Protein AF-A0A1Y3ZQH3-F1 (afdb_monomer_lite)

Radius of gyration: 36.91 Å; chains: 1; bounding box: 71×62×83 Å

Sequence (308 aa):
MTPLFYRDNYNADGKKMRALFLREVSNGTDTYRLWRRDGKPDREYPQGEGDAYILYVEQGGYLAPLRMTDYYMVNHCGYHAAVAALYGDEDNRGKYFGRLRQSGGDPAVLEALDREERMIQECGSDPARQASYIKNILDGHVATYRTSKETGGETFPDYIGALVLGELPACVKLSAVYKAQSKIRAQERMAKAEAEAEAYCKERNRQAEQQVQDALRIIREGGVLQNDTVEFYRGRYDSSASSIFLYLMRQYQVEVPLRTQGWINERLANATITDGRCSRVQFRGNKRSKCSSRFFDCMDELIRAVAA

Foldseek 3Di:
DFACDDPNHGPPVSDDFAKDWDDWFALPPFIWTKIWGPDAFPDPDAPDPQRRTWIFTDFLNHTYTPRGTLVVQLQVLQQQVLCCVPQVDPVSVVVVLVVCCVPVNDVSNVVVVVSSVVRSNVRSVHRSSSRVVVVVSLVVLLVQQVVCVVVLQCDQHRCSSCRNVVNNVVSVVSNVVNVVVVVVVVVVVVVVVQVVFVVVQVVLVVVLVVLLVVQLVCLAVWDKAFQDKRKHDPTSPRIDIAGSLVVLLVVLVQDDDPVRRVCSVQWWGIFTGDPLAGDDTHTDDDPPDDDDPVVRVSSSVSSVSSND

Structure (mmCIF, N/CA/C/O backbone):
data_AF-A0A1Y3ZQH3-F1
#
_entry.id   AF-A0A1Y3ZQH3-F1
#
loop_
_atom_site.group_PDB
_atom_site.id
_atom_site.type_symbol
_atom_site.label_atom_id
_atom_site.label_alt_id
_atom_site.label_comp_id
_atom_site.label_asym_id
_atom_site.label_entity_id
_atom_site.label_seq_id
_atom_site.pdbx_PDB_ins_code
_atom_site.Cartn_x
_atom_site.Cartn_y
_atom_site.Cartn_z
_atom_site.occupancy
_atom_site.B_iso_or_equiv
_atom_site.auth_seq_id
_atom_site.auth_comp_id
_atom_site.auth_asym_id
_atom_site.auth_atom_id
_atom_site.pdbx_PDB_model_num
ATOM 1 N N . MET A 1 1 ? 5.704 -20.085 -22.334 1.00 94.31 1 MET A N 1
ATOM 2 C CA . MET A 1 1 ? 6.762 -19.756 -21.349 1.00 94.31 1 MET A CA 1
ATOM 3 C C . MET A 1 1 ? 6.236 -19.895 -19.921 1.00 94.31 1 MET A C 1
ATOM 5 O O . MET A 1 1 ? 5.020 -19.939 -19.745 1.00 94.31 1 MET A O 1
ATOM 9 N N . THR A 1 2 ? 7.105 -19.995 -18.911 1.00 97.06 2 THR A N 1
ATOM 10 C CA . THR A 1 2 ? 6.703 -20.028 -17.488 1.00 97.06 2 THR A CA 1
ATOM 11 C C . THR A 1 2 ? 6.924 -18.642 -16.881 1.00 97.06 2 THR A C 1
ATOM 13 O O . THR A 1 2 ? 8.077 -18.247 -16.762 1.00 97.06 2 THR A O 1
ATOM 16 N N . PRO A 1 3 ? 5.899 -17.862 -16.504 1.00 97.25 3 PRO A N 1
ATOM 17 C CA . PRO A 1 3 ? 6.137 -16.638 -15.752 1.00 97.25 3 PRO A CA 1
ATOM 18 C C . PRO A 1 3 ? 6.619 -16.962 -14.341 1.00 97.25 3 PRO A C 1
ATOM 20 O O . PRO A 1 3 ? 6.140 -17.922 -13.735 1.00 97.25 3 PRO A O 1
ATOM 23 N N . LEU A 1 4 ? 7.523 -16.140 -13.806 1.00 97.94 4 LEU A N 1
ATOM 24 C CA . LEU A 1 4 ? 7.972 -16.246 -12.415 1.00 97.94 4 LEU A CA 1
ATOM 25 C C . LEU A 1 4 ? 6.810 -16.038 -11.431 1.00 97.94 4 LEU A C 1
ATOM 27 O O . LEU A 1 4 ? 6.732 -16.707 -10.401 1.00 97.94 4 LEU A O 1
ATOM 31 N N . PHE A 1 5 ? 5.881 -15.145 -11.783 1.00 96.69 5 PHE A N 1
ATOM 32 C CA . PHE A 1 5 ? 4.684 -14.860 -11.001 1.00 96.69 5 PHE A CA 1
ATOM 33 C C . PHE A 1 5 ? 3.411 -15.166 -11.789 1.00 96.69 5 PHE A C 1
ATOM 35 O O . PHE A 1 5 ? 3.273 -14.791 -12.952 1.00 96.69 5 PHE A O 1
ATOM 42 N N . TYR A 1 6 ? 2.447 -15.808 -11.139 1.00 93.88 6 TYR A N 1
ATOM 43 C CA . TYR A 1 6 ? 1.127 -16.083 -11.690 1.00 93.88 6 TYR A CA 1
ATOM 44 C C . TYR A 1 6 ? 0.062 -15.576 -10.715 1.00 93.88 6 TYR A C 1
ATOM 46 O O . TYR A 1 6 ? 0.017 -16.028 -9.573 1.00 93.88 6 TYR A O 1
ATOM 54 N N . ARG A 1 7 ? -0.792 -14.641 -11.164 1.00 89.50 7 ARG A N 1
ATOM 55 C CA . ARG A 1 7 ? -1.763 -13.925 -10.306 1.00 89.50 7 ARG A CA 1
ATOM 56 C C . ARG A 1 7 ? -1.091 -13.356 -9.048 1.00 89.50 7 ARG A C 1
ATOM 58 O O . ARG A 1 7 ? -1.462 -13.708 -7.932 1.00 89.50 7 ARG A O 1
ATOM 65 N N . ASP A 1 8 ? -0.030 -12.581 -9.259 1.00 87.56 8 ASP A N 1
ATOM 66 C CA . ASP A 1 8 ? 0.745 -11.877 -8.222 1.00 87.56 8 ASP A CA 1
ATOM 67 C C . ASP A 1 8 ? 1.450 -12.755 -7.176 1.00 87.56 8 ASP A C 1
ATOM 69 O O . ASP A 1 8 ? 2.032 -12.251 -6.220 1.00 87.56 8 ASP A O 1
ATOM 73 N N . ASN A 1 9 ? 1.465 -14.074 -7.373 1.00 93.62 9 ASN A N 1
ATOM 74 C CA . ASN A 1 9 ? 2.123 -15.026 -6.486 1.00 93.62 9 ASN A CA 1
ATOM 75 C C . ASN A 1 9 ? 3.256 -15.752 -7.208 1.00 93.62 9 ASN A C 1
ATOM 77 O O . ASN A 1 9 ? 3.190 -15.950 -8.421 1.00 93.62 9 ASN A O 1
ATOM 81 N N . TYR A 1 10 ? 4.281 -16.186 -6.466 1.00 95.94 10 TYR A N 1
ATOM 82 C CA . TYR A 1 10 ? 5.331 -17.050 -7.012 1.00 95.94 10 TYR A CA 1
ATOM 83 C C . TYR A 1 10 ? 4.707 -18.300 -7.650 1.00 95.94 10 TYR A C 1
ATOM 85 O O . TYR A 1 10 ? 3.899 -18.994 -7.028 1.00 95.94 10 TYR A O 1
ATOM 93 N N . ASN A 1 11 ? 5.064 -18.569 -8.903 1.00 96.81 11 ASN A N 1
ATOM 94 C CA . ASN A 1 11 ? 4.469 -19.623 -9.714 1.00 96.81 11 ASN A CA 1
ATOM 95 C C . ASN A 1 11 ? 5.078 -20.999 -9.400 1.00 96.81 11 ASN A C 1
ATOM 97 O O . ASN A 1 11 ? 5.767 -21.593 -10.229 1.00 96.81 11 ASN A O 1
ATOM 101 N N . ALA A 1 12 ? 4.819 -21.504 -8.194 1.00 92.56 12 ALA A N 1
ATOM 102 C CA . ALA A 1 12 ? 5.333 -22.796 -7.735 1.00 92.56 12 ALA A CA 1
ATOM 103 C C . ALA A 1 12 ? 4.843 -23.979 -8.592 1.00 92.56 12 ALA A C 1
ATOM 105 O O . ALA A 1 12 ? 5.582 -24.936 -8.798 1.00 92.56 12 ALA A O 1
ATOM 106 N N . ASP A 1 13 ? 3.627 -23.880 -9.138 1.00 93.62 13 ASP A N 1
ATOM 107 C CA . ASP A 1 13 ? 2.997 -24.933 -9.946 1.00 93.62 13 ASP A CA 1
ATOM 108 C C . ASP A 1 13 ? 3.520 -24.980 -11.396 1.00 93.62 13 ASP A C 1
ATOM 110 O O . ASP A 1 13 ? 3.072 -25.800 -12.196 1.00 93.62 13 ASP A O 1
ATOM 114 N N . GLY A 1 14 ? 4.403 -24.053 -11.791 1.00 94.38 14 GLY A N 1
ATOM 115 C CA . GLY A 1 14 ? 4.935 -23.995 -13.153 1.00 94.38 14 GLY A CA 1
ATOM 116 C C . GLY A 1 14 ? 3.874 -23.710 -14.225 1.00 94.38 14 GLY A C 1
ATOM 117 O O . GLY A 1 14 ? 4.036 -24.118 -15.382 1.00 94.38 14 GLY A O 1
ATOM 118 N N . LYS A 1 15 ? 2.791 -23.000 -13.866 1.00 96.62 15 LYS A N 1
ATOM 119 C CA . LYS A 1 15 ? 1.712 -22.624 -14.796 1.00 96.62 15 LYS A CA 1
ATOM 120 C C . LYS A 1 15 ? 2.298 -21.894 -15.991 1.00 96.62 15 LYS A C 1
ATOM 122 O O . LYS A 1 15 ? 3.156 -21.032 -15.833 1.00 96.62 15 LYS A O 1
ATOM 127 N N . LYS A 1 16 ? 1.839 -22.225 -17.194 1.00 95.75 16 LYS A N 1
ATOM 128 C CA . LYS A 1 16 ? 2.342 -21.612 -18.426 1.00 95.75 16 LYS A CA 1
ATOM 129 C C . LYS A 1 16 ? 1.547 -20.361 -18.782 1.00 95.75 16 LYS A C 1
ATOM 131 O O . LYS A 1 16 ? 0.358 -20.256 -18.493 1.00 95.75 16 LYS A O 1
ATOM 136 N N . MET A 1 17 ? 2.211 -19.439 -19.468 1.00 94.12 17 MET A N 1
ATOM 137 C CA . MET A 1 17 ? 1.580 -18.332 -20.178 1.00 94.12 17 MET A CA 1
ATOM 138 C C . MET A 1 17 ? 1.956 -18.372 -21.658 1.00 94.12 17 MET A C 1
ATOM 140 O O . MET A 1 17 ? 3.056 -18.817 -22.025 1.00 94.12 17 MET A O 1
ATOM 144 N N . ARG A 1 18 ? 1.049 -17.870 -22.498 1.00 95.69 18 ARG A N 1
ATOM 145 C CA . ARG A 1 18 ? 1.373 -17.517 -23.879 1.00 95.69 18 ARG A CA 1
ATOM 146 C C . ARG A 1 18 ? 2.166 -16.213 -23.867 1.00 95.69 18 ARG A C 1
ATOM 148 O O . ARG A 1 18 ? 1.783 -15.259 -23.188 1.00 95.69 18 ARG A O 1
ATOM 155 N N . ALA A 1 19 ? 3.294 -16.217 -24.557 1.00 95.88 19 ALA A N 1
ATOM 156 C CA . ALA A 1 19 ? 4.209 -15.093 -24.624 1.00 95.88 19 ALA A CA 1
ATOM 157 C C . ALA A 1 19 ? 4.777 -15.002 -26.037 1.00 95.88 19 ALA A C 1
ATOM 159 O O . ALA A 1 19 ? 4.992 -16.033 -26.678 1.00 95.88 19 ALA A O 1
ATOM 160 N N . LEU A 1 20 ? 5.015 -13.777 -26.488 1.00 96.81 20 LEU A N 1
ATOM 161 C CA . LEU A 1 20 ? 5.626 -13.462 -27.769 1.00 96.81 20 LEU A CA 1
ATOM 162 C C . LEU A 1 20 ? 7.048 -12.978 -27.516 1.00 96.81 20 LEU A C 1
ATOM 164 O O . LEU A 1 20 ? 7.263 -12.099 -26.677 1.00 96.81 20 LEU A O 1
ATOM 168 N N . PHE A 1 21 ? 8.000 -13.568 -28.232 1.00 97.31 21 PHE A N 1
ATOM 169 C CA . PHE A 1 21 ? 9.363 -13.059 -28.286 1.00 97.31 21 PHE A CA 1
ATOM 170 C C . PHE A 1 21 ? 9.353 -11.720 -29.020 1.00 97.31 21 PHE A C 1
ATOM 172 O O . PHE A 1 21 ? 8.681 -11.586 -30.043 1.00 97.31 21 PHE A O 1
ATOM 179 N N . LEU A 1 22 ? 10.064 -10.734 -28.479 1.00 95.75 22 LEU A N 1
ATOM 180 C CA . LEU A 1 22 ? 10.176 -9.411 -29.082 1.00 95.75 22 LEU A CA 1
ATOM 181 C C . LEU A 1 22 ? 11.523 -9.244 -29.767 1.00 95.75 22 LEU A C 1
ATOM 183 O O . LEU A 1 22 ? 11.586 -9.085 -30.982 1.00 95.75 22 LEU A O 1
ATOM 187 N N . ARG A 1 23 ? 12.593 -9.259 -28.971 1.00 97.44 23 ARG A N 1
ATOM 188 C CA . ARG A 1 23 ? 13.964 -9.040 -29.427 1.00 97.44 23 ARG A CA 1
ATOM 189 C C . ARG A 1 23 ? 14.968 -9.509 -28.384 1.00 97.44 23 ARG A C 1
ATOM 191 O O . ARG A 1 23 ? 14.623 -9.755 -27.227 1.00 97.44 23 ARG A O 1
ATOM 198 N N . GLU A 1 24 ? 16.217 -9.588 -28.809 1.00 98.06 24 GLU A N 1
ATOM 199 C CA . GLU A 1 24 ? 17.373 -9.775 -27.941 1.00 98.06 24 GLU A CA 1
ATOM 200 C C . GLU A 1 24 ? 18.158 -8.460 -27.871 1.00 98.06 24 GLU A C 1
ATOM 202 O O . GLU A 1 24 ? 18.273 -7.752 -28.872 1.00 98.06 24 GLU A O 1
ATOM 207 N N . VAL A 1 25 ? 18.657 -8.116 -26.685 1.00 98.12 25 VAL A N 1
ATOM 208 C CA . VAL A 1 25 ? 19.487 -6.927 -26.451 1.00 98.12 25 VAL A CA 1
ATOM 209 C C . VAL A 1 25 ? 20.776 -7.336 -25.753 1.00 98.12 25 VAL A C 1
ATOM 211 O O . VAL A 1 25 ? 20.755 -8.213 -24.888 1.00 98.12 25 VAL A O 1
ATOM 214 N N . SER A 1 26 ? 21.896 -6.716 -26.123 1.00 97.88 26 SER A N 1
ATOM 215 C CA . SER A 1 26 ? 23.212 -7.047 -25.574 1.00 97.88 26 SER A CA 1
ATOM 216 C C . SER A 1 26 ? 24.087 -5.810 -25.433 1.00 97.88 26 SER A C 1
ATOM 218 O O . SER A 1 26 ? 24.083 -4.950 -26.312 1.00 97.88 26 SER A O 1
ATOM 220 N N . ASN A 1 27 ? 24.862 -5.746 -24.349 1.00 96.94 27 ASN A N 1
ATOM 221 C CA . ASN A 1 27 ? 25.912 -4.741 -24.135 1.00 96.94 27 ASN A CA 1
ATOM 222 C C . ASN A 1 27 ? 27.329 -5.303 -24.388 1.00 96.94 27 ASN A C 1
ATOM 224 O O . ASN A 1 27 ? 28.315 -4.683 -23.996 1.00 96.94 27 ASN A O 1
ATOM 228 N N . GLY A 1 28 ? 27.435 -6.490 -24.999 1.00 95.94 28 GLY A N 1
ATOM 229 C CA . GLY A 1 28 ? 28.693 -7.207 -25.236 1.00 95.94 28 GLY A CA 1
ATOM 230 C C . GLY A 1 28 ? 29.120 -8.144 -24.099 1.00 95.94 28 GLY A C 1
ATOM 231 O O . GLY A 1 28 ? 29.867 -9.085 -24.355 1.00 95.94 28 GLY A O 1
ATOM 232 N N . THR A 1 29 ? 28.610 -7.942 -22.880 1.00 96.56 29 THR A N 1
ATOM 233 C CA . THR A 1 29 ? 28.871 -8.806 -21.713 1.00 96.56 29 THR A CA 1
ATOM 234 C C . THR A 1 29 ? 27.621 -9.590 -21.321 1.00 96.56 29 THR A C 1
ATOM 236 O O . THR A 1 29 ? 27.653 -10.810 -21.181 1.00 96.56 29 THR A O 1
ATOM 239 N N . ASP A 1 30 ? 26.504 -8.884 -21.187 1.00 97.56 30 ASP A N 1
ATOM 240 C CA . ASP A 1 30 ? 25.202 -9.402 -20.802 1.00 97.56 30 ASP A CA 1
ATOM 241 C C . ASP A 1 30 ? 24.270 -9.399 -22.013 1.00 97.56 30 ASP A C 1
ATOM 243 O O . ASP A 1 30 ? 24.270 -8.465 -22.819 1.00 97.56 30 ASP A O 1
ATOM 247 N N . THR A 1 31 ? 23.458 -10.447 -22.137 1.00 98.06 31 THR A N 1
ATOM 248 C CA . THR A 1 31 ? 22.477 -10.592 -23.216 1.00 98.06 31 THR A CA 1
ATOM 249 C C . THR A 1 31 ? 21.131 -10.995 -22.634 1.00 98.06 31 THR A C 1
ATOM 251 O O . THR A 1 31 ? 21.044 -11.959 -21.873 1.00 98.06 31 THR A O 1
ATOM 254 N N . TYR A 1 32 ? 20.078 -10.269 -23.006 1.00 98.31 32 TYR A N 1
ATOM 255 C CA . TYR A 1 32 ? 18.733 -10.456 -22.476 1.00 98.31 32 TYR A CA 1
ATOM 256 C C . TYR A 1 32 ? 17.720 -10.652 -23.596 1.00 98.31 32 TYR A C 1
ATOM 258 O O . TYR A 1 32 ? 17.634 -9.858 -24.535 1.00 98.31 32 TYR A O 1
ATOM 266 N N . ARG A 1 33 ? 16.899 -11.696 -23.462 1.00 98.31 33 ARG A N 1
ATOM 267 C CA . ARG A 1 33 ? 15.762 -11.954 -24.347 1.00 98.31 33 ARG A CA 1
ATOM 268 C C . ARG A 1 33 ? 14.508 -11.342 -23.761 1.00 98.31 33 ARG A C 1
ATOM 270 O O . ARG A 1 33 ? 14.116 -11.680 -22.641 1.00 98.31 33 ARG A O 1
ATOM 277 N N . LEU A 1 34 ? 13.891 -10.455 -24.532 1.00 98.12 34 LEU A N 1
ATOM 278 C CA . LEU A 1 34 ? 12.701 -9.727 -24.136 1.00 98.12 34 LEU A CA 1
ATOM 279 C C . LEU A 1 34 ? 11.451 -10.370 -24.716 1.00 98.12 34 LEU A C 1
ATOM 281 O O . LEU A 1 34 ? 11.371 -10.717 -25.897 1.00 98.12 34 LEU A O 1
ATOM 285 N N . TRP A 1 35 ? 10.454 -10.488 -23.854 1.00 98.12 35 TRP A N 1
ATOM 286 C CA . TRP A 1 35 ? 9.178 -11.111 -24.143 1.00 98.12 35 TRP A CA 1
ATOM 287 C C . TRP A 1 35 ? 8.044 -10.211 -23.674 1.00 98.12 35 TRP A C 1
ATOM 289 O O . TRP A 1 35 ? 8.193 -9.433 -22.734 1.00 98.12 35 TRP A O 1
ATOM 299 N N . ARG A 1 36 ? 6.872 -10.379 -24.277 1.00 96.12 36 ARG A N 1
ATOM 300 C CA . ARG A 1 36 ? 5.610 -9.842 -23.757 1.00 96.12 36 ARG A CA 1
ATOM 301 C C . ARG A 1 36 ? 4.549 -10.925 -23.692 1.00 96.12 36 ARG A C 1
ATOM 303 O O . ARG A 1 36 ? 4.673 -11.972 -24.329 1.00 96.12 36 ARG A O 1
ATOM 310 N N . ARG A 1 37 ? 3.477 -10.671 -22.947 1.00 93.69 37 ARG A N 1
ATOM 311 C CA . ARG A 1 37 ? 2.283 -11.521 -22.963 1.00 93.69 37 ARG A CA 1
ATOM 312 C C . ARG A 1 37 ? 1.646 -11.534 -24.359 1.00 93.69 37 ARG A C 1
ATOM 314 O O . ARG A 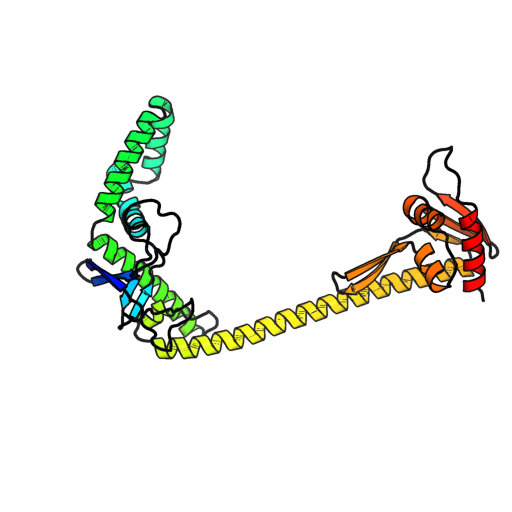1 37 ? 1.599 -10.513 -25.036 1.00 93.69 37 ARG A O 1
ATOM 321 N N . ASP A 1 38 ? 1.123 -12.693 -24.748 1.00 93.56 38 ASP A N 1
ATOM 322 C CA . ASP A 1 38 ? 0.221 -12.829 -25.894 1.00 93.56 38 ASP A CA 1
ATOM 323 C C . ASP A 1 38 ? -1.247 -12.649 -25.456 1.00 93.56 38 ASP A C 1
ATOM 325 O O . ASP A 1 38 ? -1.673 -13.220 -24.445 1.00 93.56 38 ASP A O 1
ATOM 329 N N . GLY A 1 39 ? -2.029 -11.878 -26.213 1.00 89.31 39 GLY A N 1
ATOM 330 C CA . GLY A 1 39 ? -3.448 -11.621 -25.945 1.00 89.31 39 GLY A CA 1
ATOM 331 C C . GLY A 1 39 ? -3.742 -10.232 -25.368 1.00 89.31 39 GLY A C 1
ATOM 332 O O . GLY A 1 39 ? -3.281 -9.224 -25.903 1.00 89.31 39 GLY A O 1
ATOM 333 N N . LYS A 1 40 ? -4.576 -10.171 -24.316 1.00 88.81 40 LYS A N 1
ATOM 334 C CA . LYS A 1 40 ? -5.091 -8.905 -23.761 1.00 88.81 40 LYS A CA 1
ATOM 335 C C . LYS A 1 40 ? -3.934 -8.000 -23.286 1.00 88.81 40 LYS A C 1
ATOM 337 O O . LYS A 1 40 ? -3.085 -8.503 -22.546 1.00 88.81 40 LYS A O 1
ATOM 342 N N . PRO A 1 41 ? -3.922 -6.708 -23.670 1.00 90.94 41 PRO A N 1
ATOM 343 C CA . PRO A 1 41 ? -3.018 -5.702 -23.117 1.00 90.94 41 PRO A CA 1
ATOM 344 C C . PRO A 1 41 ? -3.030 -5.666 -21.590 1.00 90.94 41 PRO A C 1
ATOM 346 O O . PRO A 1 41 ? -4.070 -5.888 -20.965 1.00 90.94 41 PRO A O 1
ATOM 349 N N . ASP A 1 42 ? -1.878 -5.353 -21.001 1.00 88.94 42 ASP A N 1
ATOM 350 C CA . ASP A 1 42 ? -1.757 -5.147 -19.557 1.00 88.94 42 ASP A CA 1
ATOM 351 C C . ASP A 1 42 ? -2.245 -3.737 -19.156 1.00 88.94 42 ASP A C 1
ATOM 353 O O . ASP A 1 42 ? -2.689 -3.544 -18.025 1.00 88.94 42 ASP A O 1
ATOM 357 N N . ARG A 1 43 ? -2.205 -2.759 -20.078 1.00 90.25 43 ARG A N 1
ATOM 358 C CA . ARG A 1 43 ? -2.675 -1.377 -19.860 1.00 90.25 43 ARG A CA 1
ATOM 359 C C . ARG A 1 43 ? -3.958 -1.074 -20.630 1.00 90.25 43 ARG A C 1
ATOM 361 O O . ARG A 1 43 ? -4.085 -1.422 -21.800 1.00 90.25 43 ARG A O 1
ATOM 368 N N . GLU A 1 44 ? -4.881 -0.372 -19.973 1.00 87.75 44 GLU A N 1
ATOM 369 C CA . GLU A 1 44 ? -6.147 0.075 -20.577 1.00 87.75 44 GLU A CA 1
ATOM 370 C C . GLU A 1 44 ? -5.973 1.304 -21.478 1.00 87.75 44 GLU A C 1
ATOM 372 O O . GLU A 1 44 ? -6.634 1.401 -22.507 1.00 87.75 44 GLU A O 1
ATOM 377 N N . TYR A 1 45 ? -5.047 2.201 -21.124 1.00 88.69 45 TYR A N 1
ATOM 378 C CA . TYR A 1 45 ? -4.774 3.442 -21.856 1.00 88.69 45 TYR A CA 1
ATOM 379 C C . TYR A 1 45 ? -3.274 3.555 -22.180 1.00 88.69 45 TYR A C 1
ATOM 381 O O . TYR A 1 45 ? -2.525 4.148 -21.397 1.00 88.69 45 TYR A O 1
ATOM 389 N N . PRO A 1 46 ? -2.809 2.939 -23.283 1.00 89.56 46 PRO A N 1
ATOM 390 C CA . PRO A 1 46 ? -1.437 3.090 -23.765 1.00 89.56 46 PRO A CA 1
ATOM 391 C C . PRO A 1 46 ? -1.162 4.529 -24.219 1.00 89.56 46 PRO A C 1
ATOM 393 O O . PRO A 1 46 ? -2.014 5.151 -24.850 1.00 89.56 46 PRO A O 1
ATOM 396 N N . GLN A 1 47 ? 0.031 5.046 -23.929 1.00 85.38 47 GLN A N 1
ATOM 397 C CA . GLN A 1 47 ? 0.466 6.388 -24.341 1.00 85.38 47 GLN A CA 1
ATOM 398 C C . GLN A 1 47 ? 1.024 6.427 -25.769 1.00 85.38 47 GLN A C 1
ATOM 400 O O . GLN A 1 47 ? 1.046 7.483 -26.392 1.00 85.38 47 GLN A O 1
ATOM 405 N N . GLY A 1 48 ? 1.453 5.281 -26.296 1.00 83.06 48 GLY A N 1
ATOM 406 C CA . GLY A 1 48 ? 2.051 5.177 -27.619 1.00 83.06 48 GLY A CA 1
ATOM 407 C C . GLY A 1 48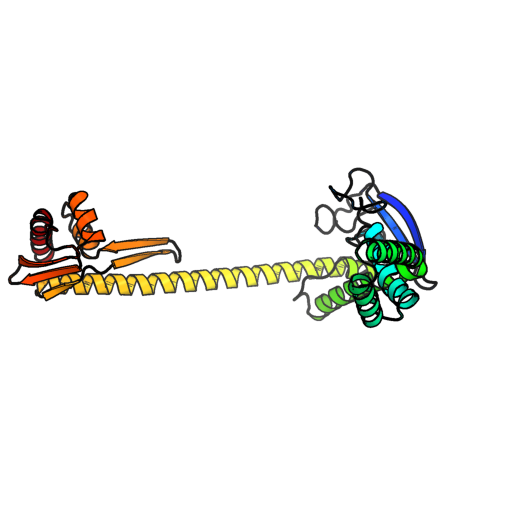 ? 2.340 3.735 -28.018 1.00 83.06 48 GLY A C 1
ATOM 408 O O . GLY A 1 48 ? 1.912 2.777 -27.361 1.00 83.06 48 GLY A O 1
ATOM 409 N N . GLU A 1 49 ? 3.075 3.581 -29.115 1.00 85.38 49 GLU A N 1
ATOM 410 C CA . GLU A 1 49 ? 3.542 2.277 -29.576 1.00 85.38 49 GLU A CA 1
ATOM 411 C C . GLU A 1 49 ? 4.425 1.606 -28.510 1.00 85.38 49 GLU A C 1
ATOM 413 O O . GLU A 1 49 ? 5.197 2.256 -27.811 1.00 85.38 49 GLU A O 1
ATOM 418 N N . GLY A 1 50 ? 4.265 0.292 -28.327 1.00 87.12 50 GLY A N 1
ATOM 419 C CA . GLY A 1 50 ? 5.021 -0.463 -27.322 1.00 87.12 50 GLY A CA 1
ATOM 420 C C . GLY A 1 50 ? 4.558 -0.280 -25.869 1.00 87.12 50 GLY A C 1
ATOM 421 O O . GLY A 1 50 ? 5.089 -0.952 -24.985 1.00 87.12 50 GLY A O 1
ATOM 422 N N . ASP A 1 51 ? 3.544 0.552 -25.598 1.00 93.62 51 ASP A N 1
ATOM 423 C CA . ASP A 1 51 ? 3.077 0.847 -24.235 1.00 93.62 51 ASP A CA 1
ATOM 424 C C . ASP A 1 51 ? 1.910 -0.037 -23.749 1.00 93.62 51 ASP A C 1
ATOM 426 O O . ASP A 1 51 ? 1.374 0.134 -22.663 1.00 93.62 51 ASP A O 1
ATOM 430 N N . ALA A 1 52 ? 1.467 -1.005 -24.546 1.00 93.50 52 ALA A N 1
ATOM 431 C CA . ALA A 1 52 ? 0.301 -1.819 -24.197 1.00 93.50 52 ALA A CA 1
ATOM 432 C C . ALA A 1 52 ? 0.625 -3.019 -23.282 1.00 93.50 52 ALA A C 1
ATOM 434 O O . ALA A 1 52 ? -0.268 -3.546 -22.612 1.00 93.50 52 ALA A O 1
ATOM 435 N N . TYR A 1 53 ? 1.882 -3.470 -23.257 1.00 95.25 53 TYR A N 1
ATOM 436 C CA . TYR A 1 53 ? 2.278 -4.735 -22.633 1.00 95.25 53 TYR A CA 1
ATOM 437 C C . TYR A 1 53 ? 3.508 -4.579 -21.750 1.00 95.25 53 TYR A C 1
ATOM 439 O O . TYR A 1 53 ? 4.462 -3.896 -22.116 1.00 95.25 53 TYR A O 1
ATOM 447 N N . ILE A 1 54 ? 3.505 -5.276 -20.616 1.00 95.50 54 ILE A N 1
ATOM 448 C CA . ILE A 1 54 ? 4.662 -5.363 -19.729 1.00 95.50 54 ILE A CA 1
ATOM 449 C C . ILE A 1 54 ? 5.736 -6.246 -20.376 1.00 95.50 54 ILE A C 1
ATOM 451 O O . ILE A 1 54 ? 5.449 -7.326 -20.904 1.00 95.50 54 ILE A O 1
ATOM 455 N N . LEU A 1 55 ? 6.984 -5.788 -20.294 1.00 97.44 55 LEU A N 1
ATOM 456 C CA . LEU A 1 55 ? 8.167 -6.531 -20.693 1.00 97.44 55 LEU A CA 1
ATOM 457 C C . LEU A 1 55 ? 8.553 -7.573 -19.646 1.00 97.44 55 LEU A C 1
ATOM 459 O O . LEU A 1 55 ? 8.525 -7.338 -18.434 1.00 97.44 55 LEU A O 1
ATOM 463 N N . TYR A 1 56 ? 8.998 -8.714 -20.148 1.00 97.94 56 TYR A N 1
ATOM 464 C CA . TYR A 1 56 ? 9.588 -9.788 -19.375 1.00 97.94 56 TYR A CA 1
ATOM 465 C C . TYR A 1 56 ? 10.985 -10.089 -19.896 1.00 97.94 56 TYR A C 1
ATOM 467 O O . TYR A 1 56 ? 11.200 -10.123 -21.107 1.00 97.94 56 TYR A O 1
ATOM 475 N N . VAL A 1 57 ? 11.900 -10.381 -18.980 1.00 98.19 57 VAL A N 1
ATOM 476 C CA . VAL A 1 57 ? 13.209 -10.946 -19.299 1.00 98.19 57 VAL A CA 1
ATOM 477 C C . VAL A 1 57 ? 13.195 -12.447 -19.040 1.00 98.19 57 VAL A C 1
ATOM 479 O O . VAL A 1 57 ? 12.659 -12.917 -18.031 1.00 98.19 57 VAL A O 1
ATOM 482 N N . GLU A 1 58 ? 13.748 -13.213 -19.971 1.00 97.81 58 GLU A N 1
ATOM 483 C CA . GLU A 1 58 ? 13.953 -14.646 -19.784 1.00 97.81 58 GLU A CA 1
ATOM 484 C C . GLU A 1 58 ? 15.186 -14.901 -18.917 1.00 97.81 58 GLU A C 1
ATOM 486 O O . GLU A 1 58 ? 16.295 -14.531 -19.289 1.00 97.81 58 GLU A O 1
ATOM 491 N N . GLN A 1 59 ? 14.990 -15.555 -17.773 1.00 96.56 59 GLN A N 1
ATOM 492 C CA . GLN A 1 59 ? 16.058 -15.924 -16.849 1.00 96.56 59 GLN A CA 1
ATOM 493 C C . GLN A 1 59 ? 15.755 -17.293 -16.239 1.00 96.56 59 GLN A C 1
ATOM 495 O O . GLN A 1 59 ? 14.643 -17.532 -15.771 1.00 96.56 59 GLN A O 1
ATOM 500 N N . GLY A 1 60 ? 16.728 -18.211 -16.241 1.00 91.00 60 GLY A N 1
ATOM 501 C CA . GLY A 1 60 ? 16.612 -19.510 -15.557 1.00 91.00 60 GLY A CA 1
ATOM 502 C C . GLY A 1 60 ? 15.378 -20.345 -15.941 1.00 91.00 60 GLY A C 1
ATOM 503 O O . GLY A 1 60 ? 14.830 -21.046 -15.094 1.00 91.00 60 GLY A O 1
ATOM 504 N N . GLY A 1 61 ? 14.892 -20.236 -17.186 1.00 93.38 61 GLY A N 1
ATOM 505 C CA . GLY A 1 61 ? 13.679 -20.919 -17.668 1.00 93.38 61 GLY A CA 1
ATOM 506 C C . GLY A 1 61 ? 12.348 -20.256 -17.277 1.00 93.38 61 GLY A C 1
ATOM 507 O O . GLY A 1 61 ? 11.274 -20.792 -17.580 1.00 93.38 61 GLY A O 1
ATOM 508 N N . TYR A 1 62 ? 12.403 -19.088 -16.634 1.00 97.81 62 TYR A N 1
ATOM 509 C CA . TYR A 1 62 ? 11.255 -18.264 -16.267 1.00 97.81 62 TYR A CA 1
ATOM 510 C C . TYR A 1 62 ? 11.238 -16.940 -17.034 1.00 97.81 62 TYR A C 1
ATOM 512 O O . TYR A 1 62 ? 12.262 -16.447 -17.492 1.00 97.81 62 TYR A O 1
ATOM 520 N N . LEU A 1 63 ? 10.055 -16.336 -17.128 1.00 98.06 63 LEU A N 1
ATOM 521 C CA . LEU A 1 63 ? 9.867 -14.942 -17.513 1.00 98.06 63 LEU A CA 1
ATOM 522 C C . LEU A 1 63 ? 9.703 -14.092 -16.251 1.00 98.06 63 LEU A C 1
ATOM 524 O O . LEU A 1 63 ? 8.668 -14.169 -15.578 1.00 98.06 63 LEU A O 1
ATOM 528 N N . ALA A 1 64 ? 10.715 -13.290 -15.934 1.00 97.88 64 ALA A N 1
ATOM 529 C CA . ALA A 1 64 ? 10.672 -12.314 -14.853 1.00 97.88 64 ALA A CA 1
ATOM 530 C C . ALA A 1 64 ? 10.137 -10.974 -15.387 1.00 97.88 64 ALA A C 1
ATOM 532 O O . ALA A 1 64 ? 10.656 -10.475 -16.386 1.00 97.88 64 ALA A O 1
ATOM 533 N N . PRO A 1 65 ? 9.091 -10.386 -14.779 1.00 96.69 65 PRO A N 1
ATOM 534 C CA . PRO A 1 65 ? 8.560 -9.110 -15.242 1.00 96.69 65 PRO A CA 1
ATOM 535 C C . PRO A 1 65 ? 9.523 -7.970 -14.906 1.00 96.69 65 PRO A C 1
ATOM 537 O O . PRO A 1 65 ? 9.946 -7.841 -13.760 1.00 96.69 65 PRO A O 1
ATOM 540 N N . LEU A 1 66 ? 9.770 -7.085 -15.871 1.00 96.75 66 LEU A N 1
ATOM 541 C CA . LEU A 1 66 ? 10.498 -5.828 -15.660 1.00 96.75 66 LEU A CA 1
ATOM 542 C C . LEU A 1 66 ? 9.589 -4.712 -15.116 1.00 96.75 66 LEU A C 1
ATOM 544 O O . LEU A 1 66 ? 10.062 -3.625 -14.808 1.00 96.75 66 LEU A O 1
ATOM 548 N N . ARG A 1 67 ? 8.275 -4.977 -15.004 1.00 93.75 67 ARG A N 1
ATOM 549 C CA . ARG A 1 67 ? 7.234 -4.039 -14.528 1.00 93.75 67 ARG A CA 1
ATOM 550 C C . ARG A 1 67 ? 7.170 -2.719 -15.305 1.00 93.75 67 ARG A C 1
ATOM 552 O O . ARG A 1 67 ? 6.624 -1.738 -14.814 1.00 93.75 67 ARG A O 1
ATOM 559 N N . MET A 1 68 ? 7.670 -2.722 -16.531 1.00 95.31 68 MET A N 1
ATOM 560 C CA . MET A 1 68 ? 7.617 -1.595 -17.451 1.00 95.31 68 MET A CA 1
ATOM 561 C C . MET A 1 68 ? 7.283 -2.079 -18.853 1.00 95.31 68 MET A C 1
ATOM 563 O O . MET A 1 68 ? 7.435 -3.261 -19.164 1.00 95.31 68 MET A O 1
ATOM 567 N N . THR A 1 69 ? 6.804 -1.160 -19.675 1.00 96.31 69 THR A N 1
ATOM 568 C CA . THR A 1 69 ? 6.501 -1.388 -21.086 1.00 96.31 69 THR A CA 1
ATOM 569 C C . THR A 1 69 ? 7.718 -1.068 -21.947 1.00 96.31 69 THR A C 1
ATOM 571 O O . THR A 1 69 ? 8.714 -0.532 -21.455 1.00 96.31 69 THR A O 1
ATOM 574 N N . ASP A 1 70 ? 7.645 -1.389 -23.236 1.00 95.25 70 ASP A N 1
ATOM 575 C CA . ASP A 1 70 ? 8.730 -1.076 -24.167 1.00 95.25 70 ASP A CA 1
ATOM 576 C C . ASP A 1 70 ? 8.913 0.430 -24.345 1.00 95.25 70 ASP A C 1
ATOM 578 O O . ASP A 1 70 ? 10.031 0.939 -24.305 1.00 95.25 70 ASP A O 1
ATOM 582 N N . TYR A 1 71 ? 7.791 1.146 -24.409 1.00 94.50 71 TYR A N 1
ATOM 583 C CA . TYR A 1 71 ? 7.753 2.602 -24.424 1.00 94.50 71 TYR A CA 1
ATOM 584 C C . TYR A 1 71 ? 8.531 3.207 -23.249 1.00 94.50 71 TYR A C 1
ATOM 586 O O . TYR A 1 71 ? 9.394 4.065 -23.441 1.00 94.50 71 TYR A O 1
ATOM 594 N N . TYR A 1 72 ? 8.272 2.739 -22.021 1.00 95.12 72 TYR A N 1
ATOM 595 C CA . TYR A 1 72 ? 9.008 3.238 -20.862 1.00 95.12 72 TYR A CA 1
ATOM 596 C C . TYR A 1 72 ? 10.468 2.803 -20.869 1.00 95.12 72 TYR A C 1
ATOM 598 O O . TYR A 1 72 ? 11.311 3.606 -20.484 1.00 95.12 72 TYR A O 1
ATOM 606 N N . MET A 1 73 ? 10.787 1.586 -21.311 1.00 96.06 73 MET A N 1
ATOM 607 C CA . MET A 1 73 ? 12.174 1.129 -21.416 1.00 96.06 73 MET A CA 1
ATOM 608 C C . MET A 1 73 ? 13.001 2.078 -22.291 1.00 96.06 73 MET A C 1
ATOM 610 O O . MET A 1 73 ? 14.041 2.567 -21.848 1.00 96.06 73 MET A O 1
ATOM 614 N N . VAL A 1 74 ? 12.509 2.385 -23.495 1.00 96.06 74 VAL A N 1
ATOM 615 C CA . VAL A 1 74 ? 13.172 3.303 -24.433 1.00 96.06 74 VAL A CA 1
ATOM 616 C C . VAL A 1 74 ? 13.320 4.689 -23.811 1.00 96.06 74 VAL A C 1
ATOM 618 O O . VAL A 1 74 ? 14.428 5.216 -23.755 1.00 96.06 74 VAL A O 1
ATOM 621 N N . ASN A 1 75 ? 12.247 5.237 -23.238 1.00 94.75 75 ASN A N 1
ATOM 622 C CA . ASN A 1 75 ? 12.285 6.547 -22.587 1.00 94.75 75 ASN A CA 1
ATOM 623 C C . ASN A 1 75 ? 13.332 6.628 -21.461 1.00 94.75 75 ASN A C 1
ATOM 625 O O . ASN A 1 75 ? 14.150 7.547 -21.442 1.00 94.75 75 ASN A O 1
ATOM 629 N N . HIS A 1 76 ? 13.366 5.649 -20.549 1.00 94.44 76 HIS A N 1
ATOM 630 C CA . HIS A 1 76 ? 14.322 5.645 -19.434 1.00 94.44 76 HIS A CA 1
ATOM 631 C C . HIS A 1 76 ? 15.767 5.462 -19.911 1.00 94.44 76 HIS A C 1
ATOM 633 O O . HIS A 1 76 ? 16.675 6.097 -19.375 1.00 94.44 76 HIS A O 1
ATOM 639 N N . CYS A 1 77 ? 15.991 4.623 -20.927 1.00 96.00 77 CYS A N 1
ATOM 640 C CA . CYS A 1 77 ? 17.323 4.410 -21.497 1.00 96.00 77 CYS A CA 1
ATOM 641 C C . CYS A 1 77 ? 17.825 5.631 -22.283 1.00 96.00 77 CYS A C 1
ATOM 643 O O . CYS A 1 77 ? 19.032 5.879 -22.335 1.00 96.00 77 CYS A O 1
ATOM 645 N N . GLY A 1 78 ? 16.911 6.377 -22.908 1.00 96.44 78 GLY A N 1
ATOM 646 C CA . GLY A 1 78 ? 17.221 7.488 -23.798 1.00 96.44 78 GLY A CA 1
ATOM 647 C C . GLY A 1 78 ? 17.361 8.837 -23.105 1.00 96.44 78 GLY A C 1
ATOM 648 O O . GLY A 1 78 ? 18.210 9.625 -23.510 1.00 96.44 78 GLY A O 1
ATOM 649 N N . TYR A 1 79 ? 16.585 9.097 -22.048 1.00 95.62 79 TYR A N 1
ATOM 650 C CA . TYR A 1 79 ? 16.453 10.430 -21.451 1.00 95.62 79 TYR A CA 1
ATOM 651 C C . TYR A 1 79 ? 17.792 11.066 -21.065 1.00 95.62 79 TYR A C 1
ATOM 653 O O . TYR A 1 79 ? 18.176 12.091 -21.623 1.00 95.62 79 TYR A O 1
ATOM 661 N N . HIS A 1 80 ? 18.563 10.433 -20.180 1.00 93.69 80 HIS A N 1
ATOM 662 C CA . HIS A 1 80 ? 19.833 11.011 -19.727 1.00 93.69 80 HIS A CA 1
ATOM 663 C C . HIS A 1 80 ? 20.860 11.169 -20.856 1.00 93.69 80 HIS A C 1
ATOM 665 O O . HIS A 1 80 ? 21.634 12.125 -20.859 1.00 93.69 80 HIS A O 1
ATOM 671 N N . ALA A 1 81 ? 20.855 10.260 -21.835 1.00 95.19 81 ALA A N 1
ATOM 672 C CA . ALA A 1 81 ? 21.733 10.347 -22.996 1.00 95.19 81 ALA A CA 1
ATOM 673 C C . ALA A 1 81 ? 21.345 11.516 -23.913 1.00 95.19 81 ALA A C 1
ATOM 675 O O . ALA A 1 81 ? 22.216 12.268 -24.349 1.00 95.19 81 ALA A O 1
ATOM 676 N N . ALA A 1 82 ? 20.046 11.705 -24.147 1.00 97.19 82 ALA A N 1
ATOM 677 C CA . ALA A 1 82 ? 19.510 12.804 -24.933 1.00 97.19 82 ALA A CA 1
ATOM 678 C C . ALA A 1 82 ? 19.777 14.159 -24.271 1.00 97.19 82 ALA A C 1
ATOM 680 O O . ALA A 1 82 ? 20.230 15.086 -24.941 1.00 97.19 82 ALA A O 1
ATOM 681 N N . VAL A 1 83 ? 19.572 14.264 -22.954 1.00 97.06 83 VAL A N 1
ATOM 682 C CA . VAL A 1 83 ? 19.862 15.488 -22.194 1.00 97.06 83 VAL A CA 1
ATOM 683 C C . VAL A 1 83 ? 21.342 15.850 -22.283 1.00 97.06 83 VAL A C 1
ATOM 685 O O . VAL A 1 83 ? 21.674 16.994 -22.595 1.00 97.06 83 VA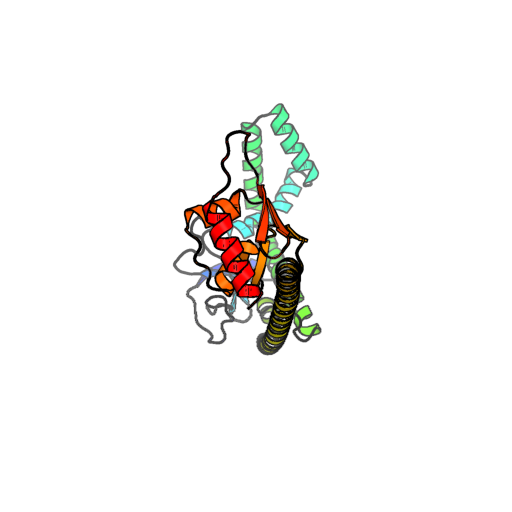L A O 1
ATOM 688 N N . ALA A 1 84 ? 22.234 14.876 -22.088 1.00 96.50 84 ALA A N 1
ATOM 689 C CA . ALA A 1 84 ? 23.669 15.098 -22.226 1.00 96.50 84 ALA A CA 1
ATOM 690 C C . ALA A 1 84 ? 24.055 15.525 -23.654 1.00 96.50 84 ALA A C 1
ATOM 692 O O . ALA A 1 84 ? 24.851 16.444 -23.829 1.00 96.50 84 ALA A O 1
ATOM 693 N N . ALA A 1 85 ? 23.463 14.909 -24.681 1.00 96.56 85 ALA A N 1
ATOM 694 C CA . ALA A 1 85 ? 23.755 15.224 -26.078 1.00 96.56 85 ALA A CA 1
ATOM 695 C C . ALA A 1 85 ? 23.239 16.608 -26.515 1.00 96.56 85 ALA A C 1
ATOM 697 O O . ALA A 1 85 ? 23.917 17.311 -27.263 1.00 96.56 85 ALA A O 1
ATOM 698 N N . LEU A 1 86 ? 22.041 17.002 -26.075 1.00 97.12 86 LEU A N 1
ATOM 699 C CA . LEU A 1 86 ? 21.394 18.246 -26.504 1.00 97.12 86 LEU A CA 1
ATOM 700 C C . LEU A 1 86 ? 21.792 19.455 -25.656 1.00 97.12 86 LEU A C 1
ATOM 702 O O . LEU A 1 86 ? 21.866 20.569 -26.178 1.00 97.12 86 LEU A O 1
ATOM 706 N N . TYR A 1 87 ? 22.033 19.249 -24.361 1.00 97.38 87 TYR A N 1
ATOM 707 C CA . TYR A 1 87 ? 22.191 20.333 -23.389 1.00 97.38 87 TYR A CA 1
ATOM 708 C C . TYR A 1 87 ? 23.449 20.201 -22.522 1.00 97.38 87 TYR A C 1
ATOM 710 O O . TYR A 1 87 ? 23.795 21.140 -21.808 1.00 97.38 87 TYR A O 1
ATOM 718 N N . GLY A 1 88 ? 24.146 19.064 -22.568 1.00 96.94 88 GLY A N 1
ATOM 719 C CA . GLY A 1 88 ? 25.277 18.746 -21.692 1.00 96.94 88 GLY A CA 1
ATOM 720 C C . GLY A 1 88 ? 24.843 18.191 -20.334 1.00 96.94 88 GLY A C 1
ATOM 721 O O . GLY A 1 88 ? 25.369 17.169 -19.902 1.00 96.94 88 GLY A O 1
ATOM 722 N N . ASP A 1 89 ? 23.860 18.823 -19.687 1.00 96.50 89 ASP A N 1
ATOM 723 C CA . ASP A 1 89 ? 23.315 18.419 -18.387 1.00 96.50 89 ASP A CA 1
ATOM 724 C C . ASP A 1 89 ? 21.882 18.954 -18.157 1.00 96.50 89 ASP A C 1
ATOM 726 O O . ASP A 1 89 ? 21.342 19.740 -18.945 1.00 96.50 89 ASP A O 1
ATOM 730 N N . GLU A 1 90 ? 21.257 18.510 -17.061 1.00 96.00 90 GLU A N 1
ATOM 731 C CA . GLU A 1 90 ? 19.898 18.908 -16.656 1.00 96.00 90 GLU A CA 1
ATOM 732 C C . GLU A 1 90 ? 19.772 20.402 -16.325 1.00 96.00 90 GLU A C 1
ATOM 734 O O . GLU A 1 90 ? 18.748 21.026 -16.619 1.00 96.00 90 GLU A O 1
ATOM 739 N N . ASP A 1 91 ? 20.813 21.012 -15.758 1.00 97.38 91 ASP A N 1
ATOM 740 C CA . ASP A 1 91 ? 20.787 22.431 -15.398 1.00 97.38 91 ASP A CA 1
ATOM 741 C C . ASP A 1 91 ? 20.742 23.303 -16.657 1.00 97.38 91 ASP A C 1
ATOM 743 O O . ASP A 1 91 ? 19.996 24.287 -16.745 1.00 97.38 91 ASP A O 1
ATOM 747 N N . ASN A 1 92 ? 21.519 22.934 -17.670 1.00 97.75 92 ASN A N 1
ATOM 748 C CA . ASN A 1 92 ? 21.547 23.597 -18.962 1.00 97.75 92 ASN A CA 1
ATOM 749 C C . ASN A 1 92 ? 20.258 23.357 -19.744 1.00 97.75 92 ASN A C 1
ATOM 751 O O . ASN A 1 92 ? 19.769 24.301 -20.375 1.00 97.75 92 ASN A O 1
ATOM 755 N N . ARG A 1 93 ? 19.654 22.166 -19.638 1.00 97.19 93 ARG A N 1
ATOM 756 C CA . ARG A 1 93 ? 18.304 21.899 -20.154 1.00 97.19 93 ARG A CA 1
ATOM 757 C C . ARG A 1 93 ? 17.286 22.856 -19.535 1.00 97.19 93 ARG A C 1
ATOM 759 O O . ARG A 1 93 ? 16.551 23.534 -20.256 1.00 97.19 93 ARG A O 1
ATOM 766 N N . GLY A 1 94 ? 17.291 22.989 -18.209 1.00 96.69 94 GLY A N 1
ATOM 767 C CA . GLY A 1 94 ? 16.414 23.912 -17.487 1.00 96.69 94 GLY A CA 1
ATOM 768 C C . GLY A 1 94 ? 16.585 25.365 -17.944 1.00 96.69 94 GLY A C 1
ATOM 769 O O . GLY A 1 94 ? 15.603 26.041 -18.264 1.00 96.69 94 GLY A O 1
ATOM 770 N N . LYS A 1 95 ? 17.833 25.838 -18.062 1.00 97.19 95 LYS A N 1
ATOM 771 C CA . LYS A 1 95 ? 18.145 27.188 -18.571 1.00 97.19 95 LYS A CA 1
ATOM 772 C C . LYS A 1 95 ? 17.686 27.380 -20.018 1.00 97.19 95 LYS A C 1
ATOM 774 O O . LYS A 1 95 ? 17.203 28.458 -20.363 1.00 97.19 95 LYS A O 1
ATOM 779 N N . TYR A 1 96 ? 17.843 26.366 -20.866 1.00 96.31 96 TYR A N 1
ATOM 780 C CA . TYR A 1 96 ? 17.428 26.405 -22.265 1.00 96.31 96 TYR A CA 1
ATOM 781 C C . TYR A 1 96 ? 15.909 26.574 -22.397 1.00 96.31 96 TYR A C 1
ATOM 783 O O . TYR A 1 96 ? 15.459 27.554 -22.994 1.00 96.31 96 TYR A O 1
ATOM 791 N N . PHE A 1 97 ? 15.119 25.710 -21.753 1.00 96.00 97 PHE A N 1
ATOM 792 C CA . PHE A 1 97 ? 13.656 25.820 -21.769 1.00 96.00 97 PHE A CA 1
ATOM 793 C C . PHE A 1 97 ? 13.144 27.079 -21.058 1.00 96.00 97 PHE A C 1
ATOM 795 O O . PHE A 1 97 ? 12.151 27.668 -21.485 1.00 96.00 97 PHE A O 1
ATOM 802 N N . GLY A 1 98 ? 13.835 27.536 -20.010 1.00 95.31 98 GLY A N 1
ATOM 803 C CA . GLY A 1 98 ? 13.545 28.812 -19.356 1.00 95.31 98 GLY A CA 1
ATOM 804 C C . GLY A 1 98 ? 13.643 29.999 -20.318 1.00 95.31 98 GLY A C 1
ATOM 805 O O . GLY A 1 98 ? 12.735 30.827 -20.355 1.00 95.31 98 GLY A O 1
ATOM 806 N N . ARG A 1 99 ? 14.695 30.049 -21.149 1.00 94.88 99 ARG A N 1
ATOM 807 C CA . ARG A 1 99 ? 14.847 31.088 -22.182 1.00 94.88 99 ARG A CA 1
ATOM 808 C C . ARG A 1 99 ? 13.778 30.985 -23.268 1.00 94.88 99 ARG A C 1
ATOM 810 O O . ARG A 1 99 ? 13.195 32.005 -23.616 1.00 94.88 99 ARG A O 1
ATOM 817 N N . LEU A 1 100 ? 13.476 29.779 -23.755 1.00 95.00 100 LEU A N 1
ATOM 818 C CA . LEU A 1 100 ? 12.447 29.581 -24.786 1.00 95.00 100 LEU A CA 1
ATOM 819 C C . LEU A 1 100 ? 11.075 30.107 -24.353 1.00 95.00 100 LEU A C 1
ATOM 821 O O . LEU A 1 100 ? 10.412 30.789 -25.128 1.00 95.00 100 LEU A O 1
ATOM 825 N N . ARG A 1 101 ? 10.680 29.875 -23.096 1.00 92.56 101 ARG A N 1
ATOM 826 C CA . ARG A 1 101 ? 9.417 30.404 -22.554 1.00 92.56 101 ARG A CA 1
ATOM 827 C C . ARG A 1 101 ? 9.387 31.932 -22.477 1.00 92.56 101 ARG A C 1
ATOM 829 O O . ARG A 1 101 ? 8.314 32.513 -22.571 1.00 92.56 101 ARG A O 1
ATOM 836 N N . GLN A 1 102 ? 10.541 32.577 -22.299 1.00 91.12 102 GLN A N 1
ATOM 837 C CA . GLN A 1 102 ? 10.641 34.037 -22.201 1.00 91.12 102 GLN A CA 1
ATOM 838 C C . GLN A 1 102 ? 10.650 34.728 -23.569 1.00 91.12 102 GLN A C 1
ATOM 840 O O . GLN A 1 102 ? 10.065 35.798 -23.698 1.00 91.12 102 GLN A O 1
ATOM 845 N N . SER A 1 103 ? 11.321 34.152 -24.573 1.00 87.56 103 SER A N 1
ATOM 846 C CA . SER A 1 103 ? 11.550 34.818 -25.866 1.00 87.56 103 SER A CA 1
ATOM 847 C C . SER A 1 103 ? 10.849 34.178 -27.066 1.00 87.56 103 SER A C 1
ATOM 849 O O . SER A 1 103 ? 10.590 34.877 -28.041 1.00 87.56 103 SER A O 1
ATOM 851 N N . GLY A 1 104 ? 10.561 32.874 -27.026 1.00 77.88 104 GLY A N 1
ATOM 852 C CA . GLY A 1 104 ? 10.025 32.102 -28.156 1.00 77.88 104 GLY A CA 1
ATOM 853 C C . GLY A 1 104 ? 8.566 31.657 -28.010 1.00 77.88 104 GLY A C 1
ATOM 854 O O . GLY A 1 104 ? 7.949 31.280 -29.004 1.00 77.88 104 GLY A O 1
ATOM 855 N N . GLY A 1 105 ? 8.003 31.712 -26.799 1.00 86.94 105 GLY A N 1
ATOM 856 C CA . GLY A 1 105 ? 6.628 31.284 -26.521 1.00 86.94 105 GLY A CA 1
ATOM 857 C C . GLY A 1 105 ? 6.388 29.782 -26.740 1.00 86.94 105 GLY A C 1
ATOM 858 O O . GLY A 1 105 ? 7.324 29.002 -26.931 1.00 86.94 105 GLY A O 1
ATOM 859 N N . ASP A 1 106 ? 5.118 29.372 -26.706 1.00 90.25 106 ASP A N 1
ATOM 860 C CA . ASP A 1 106 ? 4.722 27.956 -26.751 1.00 90.25 106 ASP A CA 1
ATOM 861 C C . ASP A 1 106 ? 5.203 27.191 -28.003 1.00 90.25 106 ASP A C 1
ATOM 863 O O . ASP A 1 106 ? 5.687 26.070 -27.838 1.00 90.25 106 ASP A O 1
ATOM 867 N N . PRO A 1 107 ? 5.172 27.746 -29.236 1.00 93.81 107 PRO A N 1
ATOM 868 C CA . PRO A 1 107 ? 5.630 27.014 -30.420 1.00 93.81 107 PRO A CA 1
ATOM 869 C C . PRO A 1 107 ? 7.106 26.602 -30.354 1.00 93.81 107 PRO A C 1
ATOM 871 O O . PRO A 1 107 ? 7.444 25.469 -30.687 1.00 93.81 107 PRO A O 1
ATOM 874 N N . ALA A 1 108 ? 7.981 27.490 -29.870 1.00 93.25 108 ALA A N 1
ATOM 875 C CA . ALA A 1 108 ? 9.410 27.201 -29.752 1.00 93.25 108 ALA A CA 1
ATOM 876 C C . ALA A 1 108 ? 9.698 26.155 -28.662 1.00 93.25 108 ALA A C 1
ATOM 878 O O . ALA A 1 108 ? 10.628 25.358 -28.781 1.00 93.25 108 ALA A O 1
ATOM 879 N N . VAL A 1 109 ? 8.890 26.145 -27.596 1.00 95.06 109 VAL A N 1
ATOM 880 C CA . VAL A 1 109 ? 8.959 25.112 -26.555 1.00 95.06 109 VAL A CA 1
ATOM 881 C C . VAL A 1 109 ? 8.532 23.758 -27.116 1.00 95.06 109 VAL A C 1
ATOM 883 O O . VAL A 1 109 ? 9.224 22.774 -26.870 1.00 95.06 109 VAL A O 1
ATOM 886 N N . LEU A 1 110 ? 7.439 23.700 -27.882 1.00 95.12 110 LEU A N 1
ATOM 887 C CA . LEU A 1 110 ? 6.958 22.457 -28.492 1.00 95.12 110 LEU A CA 1
ATOM 888 C C . LEU A 1 110 ? 7.968 21.884 -29.494 1.00 95.12 110 LEU A C 1
ATOM 890 O O . LEU A 1 110 ? 8.296 20.708 -29.403 1.00 95.12 110 LEU A O 1
ATOM 894 N N . GLU A 1 111 ? 8.551 22.711 -30.367 1.00 95.81 111 GLU A N 1
ATOM 895 C CA . GLU A 1 111 ? 9.582 22.255 -31.313 1.00 95.81 111 GLU A CA 1
ATOM 896 C C . GLU A 1 111 ? 10.816 21.679 -30.594 1.00 95.81 111 GLU A C 1
ATOM 898 O O . GLU A 1 111 ? 11.379 20.656 -30.999 1.00 95.81 111 GLU A O 1
ATOM 903 N N . ALA A 1 112 ? 11.233 22.314 -29.495 1.00 95.75 112 ALA A N 1
ATOM 904 C CA . ALA A 1 112 ? 12.324 21.816 -28.669 1.00 95.75 112 ALA A CA 1
ATOM 905 C C . ALA A 1 112 ? 11.984 20.483 -27.988 1.00 95.75 112 ALA A C 1
ATOM 907 O O . ALA A 1 112 ? 12.842 19.600 -27.949 1.00 95.75 112 ALA A O 1
ATOM 908 N N . LEU A 1 113 ? 10.755 20.324 -27.486 1.00 95.94 113 LEU A N 1
ATOM 909 C CA . LEU A 1 113 ? 10.280 19.060 -26.915 1.00 95.94 113 LEU A CA 1
ATOM 910 C C . LEU A 1 113 ? 10.226 17.954 -27.977 1.00 95.94 113 LEU A C 1
ATOM 912 O O . LEU A 1 113 ? 10.711 16.861 -27.718 1.00 95.94 113 LEU A O 1
ATOM 916 N N . ASP A 1 114 ? 9.752 18.241 -29.190 1.00 96.25 114 ASP A N 1
ATOM 917 C CA . ASP A 1 114 ? 9.719 17.267 -30.293 1.00 96.25 114 ASP A CA 1
ATOM 918 C C . ASP A 1 114 ? 11.127 16.839 -30.738 1.00 96.25 114 ASP A C 1
ATOM 920 O O . ASP A 1 114 ? 11.363 15.707 -31.174 1.00 96.25 114 ASP A O 1
ATOM 924 N N . ARG A 1 115 ? 12.102 17.753 -30.673 1.00 96.81 115 ARG A N 1
ATOM 925 C CA . ARG A 1 115 ? 13.513 17.426 -30.919 1.00 96.81 115 ARG A CA 1
ATOM 926 C C . ARG A 1 115 ? 14.092 16.563 -29.801 1.00 96.81 115 ARG A C 1
ATOM 928 O O . ARG A 1 115 ? 14.825 15.622 -30.099 1.00 96.81 115 ARG A O 1
ATOM 935 N N . GLU A 1 116 ? 13.793 16.898 -28.551 1.00 97.62 116 GLU A N 1
ATOM 936 C CA . GLU A 1 116 ? 14.222 16.122 -27.390 1.00 97.62 116 GLU A CA 1
ATOM 937 C C . GLU A 1 116 ? 13.647 14.707 -27.437 1.00 97.62 116 GLU A C 1
ATOM 939 O O . GLU A 1 116 ? 14.415 13.753 -27.383 1.00 97.62 116 GLU A O 1
ATOM 944 N N . GLU A 1 117 ? 12.340 14.565 -27.657 1.00 95.31 117 GLU A N 1
ATOM 945 C CA . GLU A 1 117 ? 11.658 13.274 -27.764 1.00 95.31 117 GLU A CA 1
ATOM 946 C C . GLU A 1 117 ? 12.293 12.395 -28.849 1.00 95.31 117 GLU A C 1
ATOM 948 O O . GLU A 1 117 ? 12.630 11.241 -28.597 1.00 95.31 117 GLU A O 1
ATOM 953 N N . ARG A 1 118 ? 12.572 12.941 -30.042 1.00 96.12 118 ARG A N 1
ATOM 954 C CA . ARG A 1 118 ? 13.270 12.186 -31.100 1.00 96.12 118 ARG A CA 1
ATOM 955 C C . ARG A 1 118 ? 14.650 11.693 -30.666 1.00 96.12 118 ARG A C 1
ATOM 957 O O . ARG A 1 118 ? 14.996 10.548 -30.950 1.00 96.12 118 ARG A O 1
ATOM 964 N N . MET A 1 119 ? 15.418 12.528 -29.967 1.00 97.31 119 MET A N 1
ATOM 965 C CA . MET A 1 119 ? 16.734 12.141 -29.451 1.00 97.31 119 MET A CA 1
ATOM 966 C C . MET A 1 119 ? 16.623 11.078 -28.348 1.00 97.31 119 MET A C 1
ATOM 968 O O . MET A 1 119 ? 17.447 10.167 -28.292 1.00 97.31 119 MET A O 1
ATOM 972 N N . ILE A 1 120 ? 15.598 11.161 -27.492 1.00 96.94 120 ILE A N 1
ATOM 973 C CA . ILE A 1 120 ? 15.295 10.142 -26.479 1.00 96.94 120 ILE A CA 1
ATOM 974 C C . ILE A 1 120 ? 15.000 8.809 -27.158 1.00 96.94 120 ILE A C 1
ATOM 976 O O . ILE A 1 120 ? 15.586 7.800 -26.775 1.00 96.94 120 ILE A O 1
ATOM 980 N N . GLN A 1 121 ? 14.146 8.795 -28.182 1.00 95.38 121 GLN A N 1
ATOM 981 C CA . GLN A 1 121 ? 13.810 7.573 -28.911 1.00 95.38 121 GLN A CA 1
ATOM 982 C C . GLN A 1 121 ? 15.041 6.966 -29.602 1.00 95.38 121 GLN A C 1
ATOM 984 O O . GLN A 1 121 ? 15.270 5.761 -29.492 1.00 95.38 121 GLN A O 1
ATOM 989 N N . GLU A 1 122 ? 15.872 7.786 -30.254 1.00 96.06 122 GLU A N 1
ATOM 990 C CA . GLU A 1 122 ? 17.114 7.342 -30.902 1.00 96.06 122 GLU A CA 1
ATOM 991 C C . GLU A 1 122 ? 18.101 6.742 -29.890 1.00 96.06 122 GLU A C 1
ATOM 993 O O . GLU A 1 122 ? 18.533 5.598 -30.040 1.00 96.06 122 GLU A O 1
ATOM 998 N N . CYS A 1 123 ? 18.405 7.473 -28.814 1.00 95.75 123 CYS A N 1
ATOM 999 C CA . CYS A 1 123 ? 19.321 7.007 -27.775 1.00 95.75 123 CYS A CA 1
ATOM 1000 C C . CYS A 1 123 ? 18.772 5.788 -27.024 1.00 95.75 123 CYS A C 1
ATOM 1002 O O . CYS A 1 123 ? 19.513 4.867 -26.693 1.00 95.75 123 CYS A O 1
ATOM 1004 N N . GLY A 1 124 ? 17.477 5.786 -26.723 1.00 95.81 124 GLY A N 1
ATOM 1005 C CA . GLY A 1 124 ? 16.817 4.758 -25.929 1.00 95.81 124 GLY A CA 1
ATOM 1006 C C . GLY A 1 124 ? 16.610 3.443 -26.670 1.00 95.81 124 GLY A C 1
ATOM 1007 O O . GLY A 1 124 ? 16.466 2.399 -26.033 1.00 95.81 124 GLY A O 1
ATOM 1008 N N . SER A 1 125 ? 16.622 3.478 -28.003 1.00 95.44 125 SER A N 1
ATOM 1009 C CA . SER A 1 125 ? 16.521 2.292 -28.859 1.00 95.44 125 SER A CA 1
ATOM 1010 C C . SER A 1 125 ? 17.835 1.512 -28.975 1.00 95.44 125 SER A C 1
ATOM 1012 O O . SER A 1 125 ? 17.831 0.403 -29.505 1.00 95.44 125 SER A O 1
ATOM 1014 N N . ASP A 1 126 ? 18.947 2.051 -28.460 1.00 96.56 126 ASP A N 1
ATOM 1015 C CA . ASP A 1 126 ? 20.255 1.392 -28.432 1.00 96.56 126 ASP A CA 1
ATOM 1016 C C . ASP A 1 126 ? 20.214 0.087 -27.600 1.00 96.56 126 ASP A C 1
ATOM 1018 O O . ASP A 1 126 ? 20.033 0.137 -26.372 1.00 96.56 126 ASP A O 1
ATOM 1022 N N . PRO A 1 127 ? 20.427 -1.094 -28.221 1.00 96.81 127 PRO A N 1
ATOM 1023 C CA . PRO A 1 127 ? 20.398 -2.377 -27.523 1.00 96.81 127 PRO A CA 1
ATOM 1024 C C . PRO A 1 127 ? 21.402 -2.476 -26.368 1.00 96.81 127 PRO A C 1
ATOM 1026 O O . PRO A 1 127 ? 21.106 -3.123 -25.361 1.00 96.81 127 PRO A O 1
ATOM 10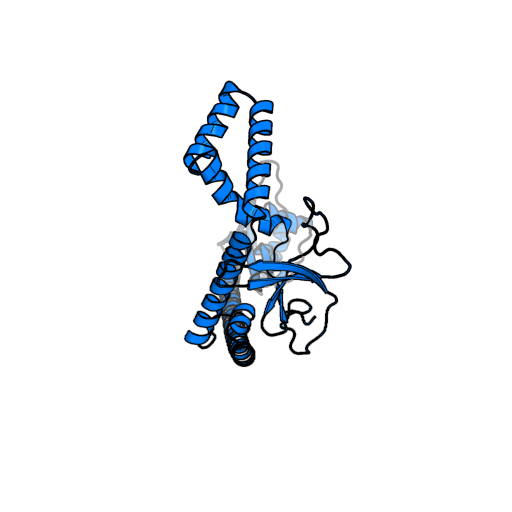29 N N . ALA A 1 128 ? 22.563 -1.822 -26.468 1.00 97.31 128 ALA A N 1
ATOM 1030 C CA . ALA A 1 128 ? 23.579 -1.872 -25.420 1.00 97.31 128 ALA A CA 1
ATOM 1031 C C . ALA A 1 128 ? 23.148 -1.099 -24.168 1.00 97.31 128 ALA A C 1
ATOM 1033 O O . ALA A 1 128 ? 23.371 -1.556 -23.039 1.00 97.31 128 ALA A O 1
ATOM 1034 N N . ARG A 1 129 ? 22.468 0.042 -24.343 1.00 96.62 129 ARG A N 1
ATOM 1035 C CA . ARG A 1 129 ? 21.886 0.802 -23.224 1.00 96.62 129 ARG A CA 1
ATOM 1036 C C . ARG A 1 129 ? 20.738 0.048 -22.580 1.00 96.62 129 ARG A C 1
ATOM 1038 O O . ARG A 1 129 ? 20.720 -0.062 -21.357 1.00 96.62 129 ARG A O 1
ATOM 1045 N N . GLN A 1 130 ? 19.844 -0.531 -23.383 1.00 97.62 130 GLN A N 1
ATOM 1046 C CA . GLN A 1 130 ? 18.736 -1.340 -22.869 1.00 97.62 130 GLN A CA 1
ATOM 1047 C C . GLN A 1 130 ? 19.242 -2.531 -22.052 1.00 97.62 130 GLN A C 1
ATOM 1049 O O . GLN A 1 130 ? 18.782 -2.746 -20.931 1.00 97.62 130 GLN A O 1
ATOM 1054 N N . ALA A 1 131 ? 20.233 -3.269 -22.561 1.00 98.25 131 ALA A N 1
ATOM 1055 C CA . ALA A 1 131 ? 20.832 -4.382 -21.830 1.00 98.25 131 ALA A CA 1
ATOM 1056 C C . ALA A 1 131 ? 21.481 -3.925 -20.515 1.00 98.25 131 ALA A C 1
ATOM 1058 O O . ALA A 1 131 ? 21.235 -4.518 -19.466 1.00 98.25 131 ALA A O 1
ATOM 1059 N N . SER A 1 132 ? 22.239 -2.827 -20.537 1.00 97.88 132 SER A N 1
ATOM 1060 C CA . SER A 1 132 ? 22.871 -2.283 -19.326 1.00 97.88 132 SER A CA 1
ATOM 1061 C C . SER A 1 132 ? 21.840 -1.808 -18.295 1.00 97.88 132 SER A C 1
ATOM 1063 O O . SER A 1 132 ? 22.016 -2.003 -17.094 1.00 97.88 132 SER A O 1
ATOM 1065 N N . TYR A 1 133 ? 20.729 -1.234 -18.751 1.00 97.50 133 TYR A N 1
ATOM 1066 C CA . TYR A 1 133 ? 19.631 -0.815 -17.887 1.00 97.50 133 TYR A CA 1
ATOM 1067 C C . TYR A 1 133 ? 18.901 -2.011 -17.255 1.00 97.50 133 TYR A C 1
ATOM 1069 O O . TYR A 1 133 ? 18.671 -2.022 -16.045 1.00 97.50 133 TYR A O 1
ATOM 1077 N N . ILE A 1 134 ? 18.614 -3.061 -18.033 1.00 98.19 134 ILE A N 1
ATOM 1078 C CA . ILE A 1 134 ? 18.048 -4.320 -17.519 1.00 98.19 134 ILE A CA 1
ATOM 1079 C C . ILE A 1 134 ? 18.978 -4.941 -16.478 1.00 98.19 134 ILE A C 1
ATOM 1081 O O . ILE A 1 134 ? 18.513 -5.352 -15.414 1.00 98.19 134 ILE A O 1
ATOM 1085 N N . LYS A 1 135 ? 20.288 -4.961 -16.741 1.00 98.00 135 LYS A N 1
ATOM 1086 C CA . LYS A 1 135 ? 21.278 -5.451 -15.783 1.00 98.00 135 LYS A CA 1
ATOM 1087 C C . LYS A 1 135 ? 21.179 -4.712 -14.448 1.00 98.00 135 LYS A C 1
ATOM 1089 O O . LYS A 1 135 ? 21.088 -5.359 -13.410 1.00 98.00 135 LYS A O 1
ATOM 1094 N N . ASN A 1 136 ? 21.114 -3.380 -14.470 1.00 97.81 136 ASN A N 1
ATOM 1095 C CA . ASN A 1 136 ? 20.986 -2.574 -13.253 1.00 97.81 136 ASN A CA 1
ATOM 1096 C C . ASN A 1 136 ? 19.709 -2.906 -12.461 1.00 97.81 136 ASN A C 1
ATOM 1098 O O . ASN A 1 136 ? 19.749 -2.986 -11.232 1.00 97.81 136 ASN A O 1
ATOM 1102 N N . ILE A 1 137 ? 18.584 -3.149 -13.145 1.00 97.94 137 ILE A N 1
ATOM 1103 C CA . ILE A 1 137 ? 17.337 -3.600 -12.501 1.00 97.94 137 ILE A CA 1
ATOM 1104 C C . ILE A 1 137 ? 17.551 -4.948 -11.805 1.00 97.94 137 ILE A C 1
ATOM 1106 O O . ILE A 1 137 ? 17.197 -5.117 -10.635 1.00 97.94 137 ILE A O 1
ATOM 1110 N N . LEU A 1 138 ? 18.140 -5.913 -12.513 1.00 98.38 138 LEU A N 1
ATOM 1111 C CA . LEU A 1 138 ? 18.382 -7.254 -11.986 1.00 98.38 138 LEU A CA 1
ATOM 1112 C C . LEU A 1 138 ? 19.378 -7.246 -10.818 1.00 98.38 138 LEU A C 1
ATOM 1114 O O . LEU A 1 138 ? 19.141 -7.931 -9.824 1.00 98.38 138 LEU A O 1
ATOM 1118 N N . ASP A 1 139 ? 20.430 -6.430 -10.883 1.00 98.50 139 ASP A N 1
ATOM 1119 C CA . ASP A 1 139 ? 21.389 -6.241 -9.791 1.00 98.50 139 ASP A CA 1
ATOM 1120 C C . ASP A 1 139 ? 20.700 -5.686 -8.527 1.00 98.50 139 ASP A C 1
ATOM 1122 O O . ASP A 1 139 ? 20.976 -6.146 -7.416 1.00 98.50 139 ASP A O 1
ATOM 1126 N N . GLY A 1 140 ? 19.742 -4.763 -8.679 1.00 98.31 140 GLY A N 1
ATOM 1127 C CA . GLY A 1 140 ? 18.920 -4.256 -7.572 1.00 98.31 140 GLY A CA 1
ATOM 1128 C C . GLY A 1 140 ? 18.057 -5.342 -6.913 1.00 98.31 140 GLY A C 1
ATOM 1129 O O . GLY A 1 140 ? 17.982 -5.436 -5.682 1.00 98.31 140 GLY A O 1
ATOM 1130 N N . HIS A 1 141 ? 17.455 -6.223 -7.716 1.00 98.44 141 HIS A N 1
ATOM 1131 C CA . HIS A 1 141 ? 16.737 -7.392 -7.200 1.00 98.44 141 HIS A CA 1
ATOM 1132 C C . HIS A 1 141 ? 17.675 -8.370 -6.477 1.00 98.44 141 HIS A C 1
ATOM 1134 O O . HIS A 1 141 ? 17.346 -8.860 -5.393 1.00 98.44 141 HIS A O 1
ATOM 1140 N N . VAL A 1 142 ? 18.864 -8.628 -7.031 1.00 98.62 142 VAL A N 1
ATOM 1141 C CA . VAL A 1 142 ? 19.900 -9.467 -6.404 1.00 98.62 142 VAL A CA 1
ATOM 1142 C C . VAL A 1 142 ? 20.325 -8.901 -5.051 1.00 98.62 142 VAL A C 1
ATOM 1144 O O . VAL A 1 142 ? 20.412 -9.658 -4.084 1.00 98.62 142 VAL A O 1
ATOM 1147 N N . ALA A 1 143 ? 20.549 -7.589 -4.952 1.00 98.38 143 ALA A N 1
ATOM 1148 C CA . ALA A 1 143 ? 20.896 -6.936 -3.693 1.00 98.38 143 ALA A CA 1
ATOM 1149 C C . ALA A 1 143 ? 19.793 -7.121 -2.638 1.00 98.38 143 ALA A C 1
ATOM 1151 O O . ALA A 1 143 ? 20.077 -7.546 -1.520 1.00 98.38 143 ALA A O 1
ATOM 1152 N N . THR A 1 144 ? 18.529 -6.910 -3.019 1.00 97.94 144 THR A N 1
ATOM 1153 C CA . THR A 1 144 ? 17.371 -7.081 -2.123 1.00 97.94 144 THR A CA 1
ATOM 1154 C C . THR A 1 144 ? 17.264 -8.518 -1.604 1.00 97.94 144 THR A C 1
ATOM 1156 O O . THR A 1 144 ? 17.058 -8.750 -0.409 1.00 97.94 144 THR A O 1
ATOM 1159 N N . TYR A 1 145 ? 17.447 -9.506 -2.485 1.00 98.38 145 TYR A N 1
ATOM 1160 C CA . TYR A 1 145 ? 17.473 -10.911 -2.091 1.00 98.38 145 TYR A CA 1
ATOM 1161 C C . TYR A 1 145 ? 18.630 -11.225 -1.129 1.00 98.38 145 TYR A C 1
ATOM 1163 O O . TYR A 1 145 ? 18.410 -11.889 -0.114 1.00 98.38 145 TYR A O 1
ATOM 1171 N N . ARG A 1 146 ? 19.840 -10.714 -1.399 1.00 98.25 146 ARG A N 1
ATOM 1172 C CA . ARG A 1 146 ? 21.009 -10.890 -0.520 1.00 98.25 146 ARG A CA 1
ATOM 1173 C C . ARG A 1 146 ? 20.765 -10.327 0.874 1.00 98.25 146 ARG A C 1
ATOM 1175 O O . ARG A 1 146 ? 20.990 -11.048 1.838 1.00 98.25 146 ARG A O 1
ATOM 1182 N N . THR A 1 147 ? 20.200 -9.126 0.991 1.00 97.81 147 THR A N 1
ATOM 1183 C CA . THR A 1 147 ? 19.847 -8.543 2.296 1.00 97.81 147 THR A CA 1
ATOM 1184 C C . THR A 1 147 ? 18.870 -9.427 3.074 1.00 97.81 147 THR A C 1
ATOM 1186 O O . THR A 1 147 ? 19.058 -9.673 4.265 1.00 97.81 147 THR A O 1
ATOM 1189 N N . SER A 1 148 ? 17.833 -9.957 2.417 1.00 96.81 148 SER A N 1
ATOM 1190 C CA . SER A 1 148 ? 16.901 -10.886 3.071 1.00 96.81 148 SER A CA 1
ATOM 1191 C C . SER A 1 148 ? 17.609 -12.170 3.519 1.00 96.81 148 SER A C 1
ATOM 1193 O O . SER A 1 148 ? 17.376 -12.661 4.622 1.00 96.81 148 SER A O 1
ATOM 1195 N N . LYS A 1 149 ? 18.516 -12.704 2.694 1.00 96.88 149 LYS A N 1
ATOM 1196 C CA . LYS A 1 149 ? 19.294 -13.912 3.000 1.00 96.88 149 LYS A CA 1
ATOM 1197 C C . LYS A 1 149 ? 20.238 -13.704 4.189 1.00 96.88 149 LYS A C 1
ATOM 1199 O O . LYS A 1 149 ? 20.274 -14.553 5.074 1.00 96.88 149 LYS A O 1
ATOM 1204 N N . GLU A 1 150 ? 20.954 -12.583 4.229 1.00 96.56 150 GLU A N 1
ATOM 1205 C CA . GLU A 1 150 ? 21.885 -12.206 5.305 1.00 96.56 150 GLU A CA 1
ATOM 1206 C C . GLU A 1 150 ? 21.174 -11.997 6.646 1.00 96.56 150 GLU A C 1
ATOM 1208 O O . GLU A 1 150 ? 21.682 -12.402 7.687 1.00 96.56 150 GLU A O 1
ATOM 1213 N N . THR A 1 151 ? 19.968 -11.429 6.616 1.00 94.69 151 THR A N 1
ATOM 1214 C CA . THR A 1 151 ? 19.137 -11.201 7.812 1.00 94.69 151 THR A CA 1
ATOM 1215 C C . THR A 1 151 ? 18.302 -12.420 8.213 1.00 94.69 151 THR A C 1
ATOM 1217 O O . THR A 1 151 ? 17.486 -12.345 9.125 1.00 94.69 151 THR A O 1
ATOM 1220 N N . GLY A 1 152 ? 18.445 -13.560 7.531 1.00 92.62 152 GLY A N 1
ATOM 1221 C CA . GLY A 1 152 ? 17.648 -14.754 7.827 1.00 92.62 152 GLY A CA 1
ATOM 1222 C C . GLY A 1 152 ? 16.143 -14.577 7.581 1.00 92.62 152 GLY A C 1
ATOM 1223 O O . GLY A 1 152 ? 15.335 -15.320 8.139 1.00 92.62 152 GLY A O 1
ATOM 1224 N N . GLY A 1 153 ? 15.759 -13.625 6.726 1.00 89.94 153 GLY A N 1
ATOM 1225 C CA . GLY A 1 153 ? 14.377 -13.404 6.311 1.00 89.94 153 GLY A CA 1
ATOM 1226 C C . GLY A 1 153 ? 13.634 -12.366 7.143 1.00 89.94 153 GLY A C 1
ATOM 1227 O O . GLY A 1 153 ? 12.410 -12.443 7.233 1.00 89.94 153 GLY A O 1
ATOM 1228 N N . GLU A 1 154 ? 14.329 -11.389 7.735 1.00 91.06 154 GLU A N 1
ATOM 1229 C CA . GLU A 1 154 ? 13.673 -10.245 8.389 1.00 91.06 154 GLU A CA 1
ATOM 1230 C C . GLU A 1 154 ? 12.860 -9.403 7.393 1.00 91.06 154 GLU A C 1
ATOM 1232 O O . GLU A 1 154 ? 11.771 -8.908 7.723 1.00 91.06 154 GLU A O 1
ATOM 1237 N N . THR A 1 155 ? 13.373 -9.287 6.163 1.00 94.12 155 THR A N 1
ATOM 1238 C CA . THR A 1 155 ? 12.713 -8.687 4.998 1.00 94.12 155 THR A CA 1
ATOM 1239 C C . THR A 1 155 ? 12.223 -9.763 4.031 1.00 94.12 155 THR A C 1
ATOM 1241 O O . THR A 1 155 ? 12.730 -10.888 4.013 1.00 94.12 155 THR A O 1
ATOM 1244 N N . PHE A 1 156 ? 11.214 -9.438 3.216 1.00 95.19 156 PHE A N 1
ATOM 1245 C CA . PHE A 1 156 ? 10.684 -10.388 2.240 1.00 95.19 156 PHE A CA 1
ATOM 1246 C C . PHE A 1 156 ? 11.745 -10.692 1.166 1.00 95.19 156 PHE A C 1
ATOM 1248 O O . PHE A 1 156 ? 12.276 -9.749 0.576 1.00 95.19 156 PHE A O 1
ATOM 1255 N N . PRO A 1 157 ? 12.052 -11.972 0.883 1.00 97.12 157 PRO A N 1
ATOM 1256 C CA . PRO A 1 157 ? 13.079 -12.314 -0.090 1.00 97.12 157 PRO A CA 1
ATOM 1257 C C . PRO A 1 157 ? 12.607 -12.068 -1.523 1.00 97.12 157 PRO A C 1
ATOM 1259 O O . PRO A 1 157 ? 11.502 -12.459 -1.911 1.00 97.12 157 PRO A O 1
ATOM 1262 N N . ASP A 1 158 ? 13.466 -11.439 -2.321 1.00 97.88 158 ASP A N 1
ATOM 1263 C CA . ASP A 1 158 ? 13.165 -11.113 -3.711 1.00 97.88 158 ASP A CA 1
ATOM 1264 C C . ASP A 1 158 ? 13.343 -12.335 -4.631 1.00 97.88 158 ASP A C 1
ATOM 1266 O O . ASP A 1 158 ? 14.440 -12.871 -4.798 1.00 97.88 158 ASP A O 1
ATOM 1270 N N . TYR A 1 159 ? 12.246 -12.773 -5.253 1.00 98.00 159 TYR A N 1
ATOM 1271 C CA . TYR A 1 159 ? 12.242 -13.929 -6.151 1.00 98.00 159 TYR A CA 1
ATOM 1272 C C . TYR A 1 159 ? 12.945 -13.675 -7.489 1.00 98.00 159 TYR A C 1
ATOM 1274 O O . TYR A 1 159 ? 13.448 -14.631 -8.076 1.00 98.00 159 TYR A O 1
ATOM 1282 N N . ILE A 1 160 ? 12.981 -12.435 -7.992 1.00 98.25 160 ILE A N 1
ATOM 1283 C CA . ILE A 1 160 ? 13.715 -12.101 -9.222 1.00 98.25 160 ILE A CA 1
ATOM 1284 C C . ILE A 1 160 ? 15.214 -12.161 -8.924 1.00 98.25 160 ILE A C 1
ATOM 1286 O O . ILE A 1 160 ? 15.958 -12.796 -9.667 1.00 98.25 160 ILE A O 1
ATOM 1290 N N . GLY A 1 161 ? 15.649 -11.598 -7.795 1.00 98.25 161 GLY A N 1
ATOM 1291 C CA . GLY A 1 161 ? 17.043 -11.659 -7.354 1.00 98.25 161 GLY A CA 1
ATOM 1292 C C . GLY A 1 161 ? 17.511 -13.095 -7.137 1.00 98.25 161 GLY A C 1
ATOM 1293 O O . GLY A 1 161 ? 18.562 -13.499 -7.635 1.00 98.25 161 GLY A O 1
ATOM 1294 N N . ALA A 1 162 ? 16.685 -13.904 -6.472 1.00 98.38 162 ALA A N 1
ATOM 1295 C CA . ALA A 1 162 ? 16.948 -15.329 -6.312 1.00 98.38 162 ALA A CA 1
ATOM 1296 C C . ALA A 1 162 ? 16.970 -16.083 -7.650 1.00 98.38 162 ALA A C 1
ATOM 1298 O O . ALA A 1 162 ? 17.785 -16.984 -7.819 1.00 98.38 162 ALA A O 1
ATOM 1299 N N . LEU A 1 163 ? 16.105 -15.730 -8.608 1.00 98.31 163 LEU A N 1
ATOM 1300 C CA . LEU A 1 163 ? 16.104 -16.328 -9.945 1.00 98.31 163 LEU A CA 1
ATOM 1301 C C . LEU A 1 163 ? 17.409 -16.037 -10.696 1.00 98.31 163 LEU A C 1
ATOM 1303 O O . LEU A 1 163 ? 17.975 -16.954 -11.288 1.00 98.31 163 LEU A O 1
ATOM 1307 N N . VAL A 1 164 ? 17.900 -14.796 -10.646 1.00 98.19 164 VAL A N 1
ATOM 1308 C CA . VAL A 1 164 ? 19.174 -14.400 -11.269 1.00 98.19 164 VAL A CA 1
ATOM 1309 C C . VAL A 1 164 ? 20.343 -15.202 -10.690 1.00 98.19 164 VAL A C 1
ATOM 1311 O O . VAL A 1 164 ? 21.201 -15.649 -11.446 1.00 98.19 164 VAL A O 1
ATOM 1314 N N . LEU A 1 165 ? 20.343 -15.455 -9.376 1.00 97.94 165 LEU A N 1
ATOM 1315 C CA . LEU A 1 165 ? 21.375 -16.251 -8.698 1.00 97.94 165 LEU A CA 1
ATOM 1316 C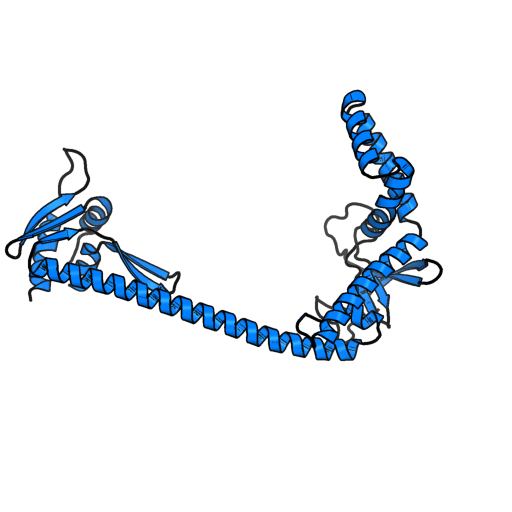 C . LEU A 1 165 ? 21.154 -17.775 -8.768 1.00 97.94 165 LEU A C 1
ATOM 1318 O O . LEU A 1 165 ? 21.993 -18.529 -8.284 1.00 97.94 165 LEU A O 1
ATOM 1322 N N . GLY A 1 166 ? 20.039 -18.253 -9.331 1.00 97.62 166 GLY A N 1
ATOM 1323 C CA . GLY A 1 166 ? 19.701 -19.683 -9.347 1.00 97.62 166 GLY A CA 1
ATOM 1324 C C . GLY A 1 166 ? 19.281 -20.258 -7.983 1.00 97.62 166 GLY A C 1
ATOM 1325 O O . GLY A 1 166 ? 19.300 -21.469 -7.784 1.00 97.62 166 GLY A O 1
ATOM 1326 N N . GLU A 1 167 ? 18.866 -19.413 -7.038 1.00 97.69 167 GLU A N 1
ATOM 1327 C CA . GLU A 1 167 ? 18.586 -19.762 -5.639 1.00 97.69 167 GLU A CA 1
ATOM 1328 C C . GLU A 1 167 ? 17.082 -19.775 -5.285 1.00 97.69 167 GLU A C 1
ATOM 1330 O O . GLU A 1 167 ? 16.697 -19.667 -4.117 1.00 97.69 167 GLU A O 1
ATOM 1335 N N . LEU A 1 168 ? 16.194 -19.950 -6.273 1.00 97.38 168 LEU A N 1
ATOM 1336 C CA . LEU A 1 168 ? 14.739 -19.996 -6.050 1.00 97.38 168 LEU A CA 1
ATOM 1337 C C . LEU A 1 168 ? 14.296 -20.951 -4.918 1.00 97.38 168 LEU A C 1
ATOM 1339 O O . LEU A 1 168 ? 13.479 -20.529 -4.093 1.00 97.38 168 LEU A O 1
ATOM 1343 N N . PRO A 1 169 ? 14.822 -22.190 -4.789 1.00 96.44 169 PRO A N 1
ATOM 1344 C CA . PRO A 1 169 ? 14.446 -23.073 -3.682 1.00 96.44 169 PRO A CA 1
ATOM 1345 C C . PRO A 1 169 ? 14.780 -22.499 -2.298 1.00 96.44 169 PRO A C 1
ATOM 1347 O O . PRO A 1 169 ? 14.011 -22.680 -1.351 1.00 96.44 169 PRO A O 1
ATOM 1350 N N . ALA A 1 170 ? 15.903 -21.786 -2.167 1.00 97.06 170 ALA A N 1
ATOM 1351 C CA . ALA A 1 170 ? 16.280 -21.124 -0.921 1.00 97.06 170 ALA A CA 1
ATOM 1352 C C . ALA A 1 170 ? 15.366 -19.922 -0.638 1.00 97.06 170 ALA A C 1
ATOM 1354 O O . ALA A 1 170 ? 14.892 -19.763 0.486 1.00 97.06 170 ALA A O 1
ATOM 1355 N N . CYS A 1 171 ? 15.038 -19.135 -1.666 1.00 97.75 171 CYS A N 1
ATOM 1356 C CA . CYS A 1 171 ? 14.090 -18.023 -1.571 1.00 97.75 171 CYS A CA 1
ATOM 1357 C C . CYS A 1 171 ? 12.698 -18.465 -1.091 1.00 97.75 171 CYS A C 1
ATOM 1359 O O . CYS A 1 171 ? 12.107 -17.814 -0.231 1.00 97.75 171 CYS A O 1
ATOM 1361 N N . VAL A 1 172 ? 12.189 -19.609 -1.566 1.00 97.06 172 VAL A N 1
ATOM 1362 C CA . VAL A 1 172 ? 10.907 -20.168 -1.096 1.00 97.06 172 VAL A CA 1
ATOM 1363 C C . VAL A 1 172 ? 10.941 -20.475 0.404 1.00 97.06 172 VAL A C 1
ATOM 1365 O O . VAL A 1 172 ? 10.015 -20.092 1.123 1.00 97.06 172 VAL A O 1
ATOM 1368 N N . LYS A 1 173 ? 12.008 -21.122 0.893 1.00 96.81 173 LYS A N 1
ATOM 1369 C CA . LYS A 1 173 ? 12.172 -21.419 2.328 1.00 96.81 173 LYS A CA 1
ATOM 1370 C C . LYS A 1 173 ? 12.227 -20.135 3.154 1.00 96.81 173 LYS A C 1
ATOM 1372 O O . LYS A 1 173 ? 11.531 -20.016 4.159 1.00 96.81 173 LYS A O 1
ATOM 1377 N N . LEU A 1 174 ? 12.998 -19.157 2.689 1.00 97.25 174 LEU A N 1
ATOM 1378 C CA . LEU A 1 174 ? 13.155 -17.865 3.346 1.00 97.25 174 LEU A CA 1
ATOM 1379 C C . LEU A 1 174 ? 11.836 -17.074 3.391 1.00 97.25 174 LEU A C 1
ATOM 1381 O O . LEU A 1 174 ? 11.502 -16.469 4.406 1.00 97.25 174 LEU A O 1
ATOM 1385 N N . SER A 1 175 ? 11.023 -17.156 2.332 1.00 97.12 175 SER A N 1
ATOM 1386 C CA . SER A 1 175 ? 9.704 -16.513 2.279 1.00 97.12 175 SER A CA 1
ATOM 1387 C C . SER A 1 175 ? 8.751 -17.097 3.324 1.00 97.12 175 SER A C 1
ATOM 1389 O O . SER A 1 175 ? 7.976 -16.363 3.938 1.00 97.12 175 SER A O 1
ATOM 1391 N N . ALA A 1 176 ? 8.820 -18.410 3.571 1.00 96.25 176 ALA A N 1
ATOM 1392 C CA . ALA A 1 176 ? 8.035 -19.054 4.621 1.00 96.25 176 ALA A CA 1
ATOM 1393 C C . ALA A 1 176 ? 8.441 -18.567 6.024 1.00 96.25 176 ALA A C 1
ATOM 1395 O O . ALA A 1 176 ? 7.559 -18.255 6.828 1.00 96.25 176 ALA A O 1
ATOM 1396 N N . VAL A 1 177 ? 9.747 -18.429 6.288 1.00 96.25 177 VAL A N 1
ATOM 1397 C CA . VAL A 1 177 ? 10.273 -17.871 7.550 1.00 96.25 177 VAL A CA 1
ATOM 1398 C C . VAL A 1 177 ? 9.768 -16.442 7.760 1.00 96.25 177 VAL A C 1
ATOM 1400 O O . VAL A 1 177 ? 9.149 -16.158 8.788 1.00 96.25 177 VAL A O 1
ATOM 1403 N N . TYR A 1 178 ? 9.924 -15.576 6.753 1.00 96.75 178 TYR A N 1
ATOM 1404 C CA . TYR A 1 178 ? 9.431 -14.198 6.801 1.00 96.75 178 TYR A CA 1
ATOM 1405 C C . TYR A 1 178 ? 7.927 -14.137 7.107 1.00 96.75 178 TYR A C 1
ATOM 1407 O O . TYR A 1 178 ? 7.490 -13.385 7.981 1.00 96.75 178 TYR A O 1
ATOM 1415 N N . LYS A 1 179 ? 7.106 -14.941 6.413 1.00 96.00 179 LYS A N 1
ATOM 1416 C CA . LYS A 1 179 ? 5.645 -14.957 6.606 1.00 96.00 179 LYS A CA 1
ATOM 1417 C C . LYS A 1 179 ? 5.257 -15.392 8.019 1.00 96.00 179 LYS A C 1
ATOM 1419 O O . LYS A 1 179 ? 4.355 -14.791 8.601 1.00 96.00 179 LYS A O 1
ATOM 1424 N N . ALA A 1 180 ? 5.938 -16.391 8.583 1.00 96.00 180 ALA A N 1
ATOM 1425 C CA . ALA A 1 180 ? 5.702 -16.836 9.955 1.00 96.00 180 ALA A CA 1
ATOM 1426 C C . ALA A 1 180 ? 6.019 -15.724 10.970 1.00 96.00 180 ALA A C 1
ATOM 1428 O O . ALA A 1 180 ? 5.173 -15.386 11.799 1.00 96.00 180 ALA A O 1
ATOM 1429 N N . GLN A 1 181 ? 7.184 -15.082 10.845 1.00 94.81 181 GLN A N 1
ATOM 1430 C CA . GLN A 1 181 ? 7.577 -13.959 11.704 1.00 94.81 181 GLN A CA 1
ATOM 1431 C C . GLN A 1 181 ? 6.656 -12.742 11.539 1.00 94.81 181 GLN A C 1
ATOM 1433 O O . GLN A 1 181 ? 6.334 -12.057 12.507 1.00 94.81 181 GLN A O 1
ATOM 1438 N N . SER A 1 182 ? 6.223 -12.445 10.311 1.00 95.44 182 SER A N 1
ATOM 1439 C CA . SER A 1 182 ? 5.297 -11.346 10.022 1.00 95.44 182 SER A CA 1
ATOM 1440 C C . SER A 1 182 ? 3.928 -11.578 10.670 1.00 95.44 182 SER A C 1
ATOM 1442 O O . SER A 1 182 ? 3.354 -10.651 11.242 1.00 95.44 182 SER A O 1
ATOM 1444 N N . LYS A 1 183 ? 3.438 -12.827 10.672 1.00 96.25 183 LYS A N 1
ATOM 1445 C CA . LYS A 1 183 ? 2.195 -13.206 11.355 1.00 96.25 183 LYS A CA 1
ATOM 1446 C C . LYS A 1 183 ? 2.288 -12.998 12.869 1.00 96.25 183 LYS A C 1
ATOM 1448 O O . LYS A 1 183 ? 1.372 -12.407 13.432 1.00 96.25 183 LYS A O 1
ATOM 1453 N N . ILE A 1 184 ? 3.388 -13.419 13.497 1.00 95.88 184 ILE A N 1
ATOM 1454 C CA . ILE A 1 184 ? 3.624 -13.213 14.937 1.00 95.88 184 ILE A CA 1
ATOM 1455 C C . ILE A 1 184 ? 3.622 -11.713 15.264 1.00 95.88 184 ILE A C 1
ATOM 1457 O O . ILE A 1 184 ? 2.815 -11.262 16.071 1.00 95.88 184 ILE A O 1
ATOM 1461 N N . ARG A 1 185 ? 4.419 -10.912 14.541 1.00 95.19 185 ARG A N 1
ATOM 1462 C CA . ARG A 1 185 ? 4.472 -9.448 14.715 1.00 95.19 185 ARG A CA 1
ATOM 1463 C C . ARG A 1 185 ? 3.108 -8.777 14.521 1.00 95.19 185 ARG A C 1
ATOM 1465 O O . ARG A 1 185 ? 2.781 -7.812 15.206 1.00 95.19 185 ARG A O 1
ATOM 1472 N N . ALA A 1 186 ? 2.303 -9.248 13.568 1.00 96.75 186 ALA A N 1
ATOM 1473 C CA . ALA A 1 186 ? 0.956 -8.728 13.354 1.00 96.75 186 ALA A CA 1
ATOM 1474 C C . ALA A 1 186 ? 0.023 -9.048 14.533 1.00 96.75 186 ALA A C 1
ATOM 1476 O O . ALA A 1 186 ? -0.702 -8.159 14.972 1.00 96.75 186 ALA A O 1
ATOM 1477 N N . GLN A 1 187 ? 0.083 -10.272 15.066 1.00 97.06 187 GLN A N 1
ATOM 1478 C CA . GLN A 1 187 ? -0.687 -10.682 16.243 1.00 97.06 187 GLN A CA 1
ATOM 1479 C C . GLN A 1 187 ? -0.286 -9.890 17.490 1.00 97.06 187 GLN A C 1
ATOM 1481 O O . GLN A 1 187 ? -1.161 -9.405 18.197 1.00 97.06 187 GLN A O 1
ATOM 1486 N N . GLU A 1 188 ? 1.010 -9.674 17.719 1.00 97.31 188 GLU A N 1
ATOM 1487 C CA . GLU A 1 188 ? 1.506 -8.846 18.826 1.00 97.31 188 GLU A CA 1
ATOM 1488 C C . GLU A 1 188 ? 1.013 -7.398 18.724 1.00 97.31 188 GLU A C 1
ATOM 1490 O O . GLU A 1 188 ? 0.550 -6.827 19.711 1.00 97.31 188 GLU A O 1
ATOM 1495 N N . ARG A 1 189 ? 1.052 -6.801 17.523 1.00 97.19 189 ARG A N 1
ATOM 1496 C CA . ARG A 1 189 ? 0.510 -5.450 17.296 1.00 97.19 189 ARG A CA 1
ATOM 1497 C C . ARG A 1 189 ? -0.993 -5.381 17.546 1.00 97.19 189 ARG A C 1
ATOM 1499 O O . ARG A 1 189 ? -1.449 -4.409 18.139 1.00 97.19 189 ARG A O 1
ATOM 1506 N N . MET A 1 190 ? -1.746 -6.388 17.103 1.00 96.19 190 MET A N 1
ATOM 1507 C CA . MET A 1 190 ? -3.189 -6.471 17.343 1.00 96.19 190 MET A CA 1
ATOM 1508 C C . MET A 1 190 ? -3.495 -6.608 18.837 1.00 96.19 190 MET A C 1
ATOM 1510 O O . MET A 1 190 ? -4.273 -5.818 19.356 1.00 96.19 190 MET A O 1
ATOM 1514 N N . ALA A 1 191 ? -2.822 -7.525 19.538 1.00 97.12 191 ALA A N 1
ATOM 1515 C CA . ALA A 1 191 ? -3.002 -7.734 20.974 1.00 97.12 191 ALA A CA 1
ATOM 1516 C C . ALA A 1 191 ? -2.640 -6.484 21.789 1.00 97.12 191 ALA A C 1
ATOM 1518 O O . ALA A 1 191 ? -3.363 -6.103 22.706 1.00 97.12 191 ALA A O 1
ATOM 1519 N N . LYS A 1 192 ? -1.551 -5.793 21.424 1.00 96.94 192 LYS A N 1
ATOM 1520 C CA . LYS A 1 192 ? -1.178 -4.519 22.047 1.00 96.94 192 LYS A CA 1
ATOM 1521 C C . LYS A 1 192 ? -2.246 -3.446 21.820 1.00 96.94 192 LYS A C 1
ATOM 1523 O O . LYS A 1 192 ? -2.634 -2.773 22.769 1.00 96.94 192 LYS A O 1
ATOM 1528 N N . ALA A 1 193 ? -2.737 -3.299 20.589 1.00 95.62 193 ALA A N 1
ATOM 1529 C CA . ALA A 1 193 ? -3.776 -2.324 20.270 1.00 95.62 193 ALA A CA 1
ATOM 1530 C C . ALA A 1 193 ? -5.099 -2.620 21.000 1.00 95.62 193 ALA A C 1
ATOM 1532 O O . ALA A 1 193 ? -5.765 -1.692 21.456 1.00 95.62 193 ALA A O 1
ATOM 1533 N N . GLU A 1 194 ? -5.460 -3.897 21.142 1.00 95.38 194 GLU A N 1
ATOM 1534 C CA . GLU A 1 194 ? -6.636 -4.343 21.892 1.00 95.38 194 GLU A CA 1
ATOM 1535 C C . GLU A 1 194 ? -6.492 -4.051 23.391 1.00 95.38 194 GLU A C 1
ATOM 1537 O O . GLU A 1 194 ? -7.378 -3.429 23.973 1.00 95.38 194 GLU A O 1
ATOM 1542 N N . ALA A 1 195 ? -5.345 -4.377 23.995 1.00 96.31 195 ALA A N 1
ATOM 1543 C CA . ALA A 1 195 ? -5.070 -4.072 25.398 1.00 96.31 195 ALA A CA 1
ATOM 1544 C C . ALA A 1 195 ? -5.077 -2.557 25.678 1.00 96.31 195 ALA A C 1
ATOM 1546 O O . ALA A 1 195 ? -5.643 -2.104 26.673 1.00 96.31 195 ALA A O 1
ATOM 1547 N N . GLU A 1 196 ? -4.493 -1.749 24.787 1.00 96.25 196 GLU A N 1
ATOM 1548 C CA . GLU A 1 196 ? -4.536 -0.285 24.881 1.00 96.25 196 GLU A CA 1
ATOM 1549 C C . GLU A 1 196 ? -5.963 0.261 24.729 1.00 96.25 196 GLU A C 1
ATOM 1551 O O . GLU A 1 196 ? -6.346 1.204 25.423 1.00 96.25 196 GLU A O 1
ATOM 1556 N N . ALA A 1 197 ? -6.764 -0.315 23.828 1.00 95.62 197 ALA A N 1
ATOM 1557 C CA . ALA A 1 197 ? -8.167 0.045 23.654 1.00 95.62 197 ALA A CA 1
ATOM 1558 C C . ALA A 1 197 ? -9.010 -0.312 24.887 1.00 95.62 197 ALA A C 1
ATOM 1560 O O . ALA A 1 197 ? -9.815 0.509 25.328 1.00 95.62 197 ALA A O 1
ATOM 1561 N N . GLU A 1 198 ? -8.805 -1.492 25.469 1.00 95.81 198 GLU A N 1
ATOM 1562 C CA . GLU A 1 198 ? -9.500 -1.933 26.677 1.00 95.81 198 GLU A CA 1
ATOM 1563 C C . GLU A 1 198 ? -9.127 -1.063 27.885 1.00 95.81 198 GLU A C 1
ATOM 1565 O O . GLU A 1 198 ? -10.011 -0.590 28.602 1.00 95.81 198 GLU A O 1
ATOM 1570 N N . ALA A 1 199 ? -7.833 -0.788 28.082 1.00 97.00 199 ALA A N 1
ATOM 1571 C CA . ALA A 1 199 ? -7.352 0.091 29.147 1.00 97.00 199 ALA A CA 1
ATOM 1572 C C . ALA A 1 199 ? -7.931 1.507 29.018 1.00 97.00 199 ALA A C 1
ATOM 1574 O O . ALA A 1 199 ? -8.374 2.087 30.010 1.00 97.00 199 ALA A O 1
ATOM 1575 N N . TYR A 1 200 ? -7.992 2.036 27.791 1.00 96.38 200 TYR A N 1
ATOM 1576 C CA . TYR A 1 200 ? -8.634 3.316 27.511 1.00 96.38 200 TYR A CA 1
ATOM 1577 C C . TYR A 1 200 ? -10.114 3.307 27.919 1.00 96.38 200 TYR A C 1
ATOM 1579 O O . TYR A 1 200 ? -10.549 4.194 28.651 1.00 96.38 200 TYR A O 1
ATOM 1587 N N . CYS A 1 201 ? -10.883 2.295 27.500 1.00 96.50 201 CYS A N 1
ATOM 1588 C CA . CYS A 1 201 ? -12.309 2.210 27.830 1.00 96.50 201 CYS A CA 1
ATOM 1589 C C . CYS A 1 201 ? -12.536 2.094 29.342 1.00 96.50 201 CYS A C 1
ATOM 1591 O O . CYS A 1 201 ? -13.382 2.798 29.887 1.00 96.50 201 CYS A O 1
ATOM 1593 N N . LYS A 1 202 ? -11.751 1.253 30.028 1.00 97.00 202 LYS A N 1
ATOM 1594 C CA . LYS A 1 202 ? -11.818 1.081 31.486 1.00 97.00 202 LYS A CA 1
ATOM 1595 C C . LYS A 1 202 ? -11.568 2.393 32.223 1.00 97.00 202 LYS A C 1
ATOM 1597 O O . LYS A 1 202 ? -12.340 2.747 33.108 1.00 97.00 202 LYS A O 1
ATOM 1602 N N . GLU A 1 203 ? -10.531 3.133 31.838 1.00 97.25 203 GLU A N 1
ATOM 1603 C CA . GLU A 1 203 ? -10.207 4.404 32.486 1.00 97.25 203 GLU A CA 1
ATOM 1604 C C . GLU A 1 203 ? -11.295 5.460 32.259 1.00 97.25 203 GLU A C 1
ATOM 1606 O O . GLU A 1 203 ? -11.718 6.127 33.204 1.00 97.25 203 GLU A O 1
ATOM 1611 N N . ARG A 1 204 ? -11.790 5.593 31.023 1.00 97.38 204 ARG A N 1
ATOM 1612 C CA . ARG A 1 204 ? -12.842 6.568 30.695 1.00 97.38 204 ARG A CA 1
ATOM 1613 C C . ARG A 1 204 ? -14.157 6.237 31.392 1.00 97.38 204 ARG A C 1
ATOM 1615 O O . ARG A 1 204 ? -14.776 7.134 31.958 1.00 97.38 204 ARG A O 1
ATOM 1622 N N . ASN A 1 205 ? -14.536 4.962 31.436 1.00 97.38 205 ASN A N 1
ATOM 1623 C CA . ASN A 1 205 ? -15.747 4.533 32.130 1.00 97.38 205 ASN A CA 1
ATOM 1624 C C . ASN A 1 205 ? -15.630 4.719 33.644 1.00 97.38 205 ASN A C 1
ATOM 1626 O O . ASN A 1 205 ? -16.585 5.178 34.257 1.00 97.38 205 ASN A O 1
ATOM 1630 N N . ARG A 1 206 ? -14.455 4.484 34.243 1.00 97.81 206 ARG A N 1
ATOM 1631 C CA . ARG A 1 206 ? -14.215 4.784 35.663 1.00 97.81 206 ARG A CA 1
ATOM 1632 C C . ARG A 1 206 ? -14.404 6.273 35.976 1.00 97.81 206 ARG A C 1
ATOM 1634 O O . ARG A 1 206 ? -14.993 6.621 36.995 1.00 97.81 206 ARG A O 1
ATOM 1641 N N . GLN A 1 207 ? -13.929 7.161 35.100 1.00 97.06 207 GLN A N 1
ATOM 1642 C CA . GLN A 1 207 ? -14.139 8.609 35.245 1.00 97.06 207 GLN A CA 1
ATOM 1643 C C . GLN A 1 207 ? -15.624 8.979 35.125 1.00 97.06 207 GLN A C 1
ATOM 1645 O O . GLN A 1 207 ? -16.121 9.777 35.918 1.00 97.06 207 GLN A O 1
ATOM 1650 N N . ALA A 1 208 ? -16.338 8.381 34.170 1.00 97.31 208 ALA A N 1
ATOM 1651 C CA . ALA A 1 208 ? -17.775 8.570 34.003 1.00 97.31 208 ALA A CA 1
ATOM 1652 C C . ALA A 1 208 ? -18.573 8.062 35.220 1.00 97.31 208 ALA A C 1
ATOM 1654 O O . ALA A 1 208 ? -19.456 8.761 35.712 1.00 97.31 208 ALA A O 1
ATOM 1655 N N . GLU A 1 209 ? -18.224 6.895 35.768 1.00 97.75 209 GLU A N 1
ATOM 1656 C CA . GLU A 1 209 ? -18.812 6.359 37.002 1.00 97.75 209 GLU A CA 1
ATOM 1657 C C . GLU A 1 209 ? -18.578 7.293 38.191 1.00 97.75 209 GLU A C 1
ATOM 1659 O O . GLU A 1 209 ? -19.511 7.559 38.947 1.00 97.75 209 GLU A O 1
ATOM 1664 N N . GLN A 1 210 ? -17.373 7.851 38.331 1.00 97.94 210 GLN A N 1
ATOM 1665 C CA . GLN A 1 210 ? -17.077 8.817 39.387 1.00 97.94 210 GLN A CA 1
ATOM 1666 C C . GLN A 1 210 ? -17.945 10.079 39.261 1.00 97.94 210 GLN A C 1
ATOM 1668 O O . GLN A 1 210 ? -18.527 10.513 40.252 1.00 97.94 210 GLN A O 1
ATOM 1673 N N . GLN A 1 211 ? -18.115 10.618 38.047 1.00 97.56 211 GLN A N 1
ATOM 1674 C CA . GLN A 1 211 ? -19.018 11.753 37.801 1.00 97.56 211 GLN A CA 1
ATOM 1675 C C . GLN A 1 211 ? -20.465 11.429 38.191 1.00 97.56 211 GLN A C 1
ATOM 1677 O O . GLN A 1 211 ? -21.146 12.258 38.794 1.00 97.56 211 GLN A O 1
ATOM 1682 N N . VAL A 1 212 ? -20.931 10.213 37.888 1.00 98.00 212 VAL A N 1
ATOM 1683 C CA . VAL A 1 212 ? -22.260 9.734 38.294 1.00 98.00 212 VAL A CA 1
ATOM 1684 C C . VAL A 1 212 ? -22.381 9.673 39.815 1.00 98.00 212 VAL A C 1
ATOM 1686 O O . VAL A 1 212 ? -23.371 10.160 40.360 1.00 98.00 212 VAL A O 1
ATOM 1689 N N . GLN A 1 213 ? -21.385 9.129 40.516 1.00 97.94 213 GLN A N 1
ATOM 1690 C CA . GLN A 1 213 ? -21.399 9.064 41.980 1.00 97.94 213 GLN A CA 1
ATOM 1691 C C . GLN A 1 213 ? -21.367 10.454 42.625 1.00 97.94 213 GLN A C 1
ATOM 1693 O O . GLN A 1 213 ? -22.109 10.707 43.575 1.00 97.94 213 GLN A O 1
ATOM 1698 N N . ASP A 1 214 ? -20.572 11.381 42.090 1.00 97.50 214 ASP A N 1
ATOM 1699 C CA . ASP A 1 214 ? -20.525 12.762 42.572 1.00 97.50 214 ASP A CA 1
ATOM 1700 C C . ASP A 1 214 ? -21.859 13.489 42.343 1.00 97.50 214 ASP A C 1
ATOM 1702 O O . ASP A 1 214 ? -22.344 14.184 43.237 1.00 97.50 214 ASP A O 1
ATOM 1706 N N . ALA A 1 215 ? -22.502 13.275 41.191 1.00 97.44 215 ALA A N 1
ATOM 1707 C CA . ALA A 1 215 ? -23.830 13.812 40.911 1.00 97.44 215 ALA A CA 1
ATOM 1708 C C . ALA A 1 215 ? -24.894 13.253 41.870 1.00 97.44 215 ALA A C 1
ATOM 1710 O O . ALA A 1 215 ? -25.712 14.010 42.394 1.00 97.44 215 ALA A O 1
ATOM 1711 N N . LEU A 1 216 ? -24.857 11.947 42.154 1.00 97.25 216 LEU A N 1
ATOM 1712 C CA . LEU A 1 216 ? -25.741 11.315 43.138 1.00 97.25 216 LEU A CA 1
ATOM 1713 C C . LEU A 1 216 ? -25.521 11.868 44.547 1.00 97.25 216 LEU A C 1
ATOM 1715 O O . LEU A 1 216 ? -26.493 12.104 45.263 1.00 97.25 216 LEU A O 1
ATOM 1719 N N . ARG A 1 217 ? -24.267 12.123 44.938 1.00 96.69 217 ARG A N 1
ATOM 1720 C CA . ARG A 1 217 ? -23.950 12.776 46.213 1.00 96.69 217 ARG A CA 1
ATOM 1721 C C . ARG A 1 217 ? -24.578 14.169 46.291 1.00 96.69 217 ARG A C 1
ATOM 1723 O O . ARG A 1 217 ? -25.268 14.452 47.262 1.00 96.69 217 ARG A O 1
ATOM 1730 N N . ILE A 1 218 ? -24.430 14.994 45.249 1.00 96.56 218 ILE A N 1
ATOM 1731 C CA . ILE A 1 218 ? -25.048 16.334 45.180 1.00 96.56 218 ILE A CA 1
ATOM 1732 C C . ILE A 1 218 ? -26.579 16.256 45.281 1.00 96.56 218 ILE A C 1
ATOM 1734 O O . ILE A 1 218 ? -27.198 17.101 45.923 1.00 96.56 218 ILE A O 1
ATOM 1738 N N . ILE A 1 219 ? -27.206 15.244 44.675 1.00 95.62 219 ILE A N 1
ATOM 1739 C CA . ILE A 1 219 ? -28.659 15.040 44.775 1.00 95.62 219 ILE A CA 1
ATOM 1740 C C . ILE A 1 219 ? -29.090 14.717 46.210 1.00 95.62 219 ILE A C 1
ATOM 1742 O O . ILE A 1 219 ? -30.105 15.245 46.661 1.00 95.62 219 ILE A O 1
ATOM 1746 N N . ARG A 1 220 ? -28.327 13.888 46.933 1.00 94.00 220 ARG A N 1
ATOM 1747 C CA . ARG A 1 220 ? -28.647 13.483 48.313 1.00 94.00 220 ARG A CA 1
ATOM 1748 C C . ARG A 1 220 ? -28.372 14.579 49.336 1.00 94.00 220 ARG A C 1
ATOM 1750 O O . ARG A 1 220 ? -29.182 14.805 50.226 1.00 94.00 220 ARG A O 1
ATOM 1757 N N . GLU A 1 221 ? -27.220 15.227 49.223 1.00 93.81 221 GLU A N 1
ATOM 1758 C CA . GLU A 1 221 ? -26.715 16.174 50.225 1.00 93.81 221 GLU A CA 1
ATOM 1759 C C . GLU A 1 221 ? -27.135 17.622 49.928 1.00 93.81 221 GLU A C 1
ATOM 1761 O O . GLU A 1 221 ? -27.077 18.483 50.805 1.00 93.81 221 GLU A O 1
ATOM 1766 N N . GLY A 1 222 ? -27.597 17.893 48.706 1.00 92.44 222 GLY A N 1
ATOM 1767 C CA . GLY A 1 222 ? -27.848 19.239 48.207 1.00 92.44 222 GLY A CA 1
ATOM 1768 C C . GLY A 1 222 ? -26.600 19.879 47.590 1.00 92.44 222 GLY A C 1
ATOM 1769 O O . GLY A 1 222 ? -25.472 19.414 47.743 1.00 92.44 222 GLY A O 1
ATOM 1770 N N . GLY A 1 223 ? -26.807 20.964 46.844 1.00 95.38 223 GLY A N 1
ATOM 1771 C CA . GLY A 1 223 ? -25.747 21.663 46.114 1.00 95.38 223 GLY A CA 1
ATOM 1772 C C . GLY A 1 223 ? -26.144 22.016 44.684 1.00 95.38 223 GLY A C 1
ATOM 1773 O O . GLY A 1 223 ? -27.325 22.074 44.346 1.00 95.38 223 GLY A O 1
ATOM 1774 N N . VAL A 1 224 ? -25.156 22.293 43.831 1.00 97.25 224 VAL A N 1
ATOM 1775 C CA . VAL A 1 224 ? -25.381 22.646 42.420 1.00 97.25 224 VAL A CA 1
ATOM 1776 C C . VAL A 1 224 ? -24.900 21.509 41.528 1.00 97.25 224 VAL A C 1
ATOM 1778 O O . VAL A 1 224 ? -23.700 21.263 41.440 1.00 97.25 224 VAL A O 1
ATOM 1781 N N . LEU A 1 225 ? -25.829 20.853 40.833 1.00 97.44 225 LEU A N 1
ATOM 1782 C CA . LEU A 1 225 ? -25.524 19.843 39.826 1.00 97.44 225 LEU A CA 1
ATOM 1783 C C . LEU A 1 225 ? -25.407 20.506 38.451 1.00 97.44 225 LEU A C 1
ATOM 1785 O O . LEU A 1 225 ? -26.375 21.081 37.947 1.00 97.44 225 LEU A O 1
ATOM 1789 N N . GLN A 1 226 ? -24.219 20.437 37.852 1.00 97.62 226 GLN A N 1
ATOM 1790 C CA . GLN A 1 226 ? -23.975 20.918 36.491 1.00 97.62 226 GLN A CA 1
ATOM 1791 C C . GLN A 1 226 ? -24.533 19.935 35.461 1.00 97.62 226 GLN A C 1
ATOM 1793 O O . GLN A 1 226 ? -24.548 18.727 35.683 1.00 97.62 226 GLN A O 1
ATOM 1798 N N . ASN A 1 227 ? -25.003 20.451 34.325 1.00 96.56 227 ASN A N 1
ATOM 1799 C CA . ASN A 1 227 ? -25.482 19.636 33.209 1.00 96.56 227 ASN A CA 1
ATOM 1800 C C . ASN A 1 227 ? -24.320 19.168 32.328 1.00 96.56 227 ASN A C 1
ATOM 1802 O O . ASN A 1 227 ? -24.260 19.468 31.135 1.00 96.56 227 ASN A O 1
ATOM 1806 N N . ASP A 1 228 ? -23.383 18.461 32.945 1.00 96.31 228 ASP A N 1
ATOM 1807 C CA . ASP A 1 228 ? -22.218 17.941 32.251 1.00 96.31 228 ASP A CA 1
ATOM 1808 C C . ASP A 1 228 ? -22.583 16.706 31.423 1.00 96.31 228 ASP A C 1
ATOM 1810 O O . ASP A 1 228 ? -23.562 15.998 31.687 1.00 96.31 228 ASP A O 1
ATOM 1814 N N . THR A 1 229 ? -21.801 16.467 30.374 1.00 96.81 229 THR A N 1
ATOM 1815 C CA . THR A 1 229 ? -21.940 15.264 29.553 1.00 96.81 229 THR A CA 1
ATOM 1816 C C . THR A 1 229 ? -21.174 14.124 30.204 1.00 96.81 229 THR A C 1
ATOM 1818 O O . THR A 1 229 ? -19.965 14.226 30.392 1.00 96.81 229 THR A O 1
ATOM 1821 N N . VAL A 1 230 ? -21.874 13.028 30.483 1.00 96.81 230 VAL A N 1
ATOM 1822 C CA . VAL A 1 230 ? -21.276 11.750 30.858 1.00 96.81 230 VAL A CA 1
ATOM 1823 C C . VAL A 1 230 ? -21.204 10.855 29.623 1.00 96.81 230 VAL A C 1
ATOM 1825 O O . VAL A 1 230 ? -22.161 10.759 28.851 1.00 96.81 230 VAL A O 1
ATOM 1828 N N . GLU A 1 231 ? -20.059 10.215 29.410 1.00 97.50 231 GLU A N 1
ATOM 1829 C CA . GLU A 1 231 ? -19.807 9.381 28.238 1.00 97.50 231 GLU A CA 1
ATOM 1830 C C . GLU A 1 231 ? -19.258 8.015 28.649 1.00 97.50 231 GLU A C 1
ATOM 1832 O O . GLU A 1 231 ? -18.262 7.929 29.363 1.00 97.50 231 GLU A O 1
ATOM 1837 N N . PHE A 1 232 ? -19.899 6.952 28.160 1.00 96.50 232 PHE A N 1
ATOM 1838 C CA . PHE A 1 232 ? -19.503 5.565 28.400 1.00 96.50 232 PHE A CA 1
ATOM 1839 C C . PHE A 1 232 ? -19.093 4.885 27.098 1.00 96.50 232 PHE A C 1
ATOM 1841 O O . PHE A 1 232 ? -19.771 5.024 26.083 1.00 96.50 232 PHE A O 1
ATOM 1848 N N . TYR A 1 233 ? -18.015 4.113 27.142 1.00 96.31 233 TYR A N 1
ATOM 1849 C CA . TYR A 1 233 ? -17.397 3.437 26.007 1.00 96.31 233 TYR A CA 1
ATOM 1850 C C . TYR A 1 233 ? -17.657 1.925 26.079 1.00 96.31 233 TYR A C 1
ATOM 1852 O O . TYR A 1 233 ? -17.357 1.286 27.089 1.00 96.31 233 TYR A O 1
ATOM 1860 N N . ARG A 1 234 ? -18.196 1.346 24.998 1.00 93.12 234 ARG A N 1
ATOM 1861 C CA . ARG A 1 234 ? -18.312 -0.112 24.764 1.00 93.12 234 ARG A CA 1
ATOM 1862 C C . ARG A 1 234 ? -17.122 -0.657 23.979 1.00 93.12 234 ARG A C 1
ATOM 1864 O O . ARG A 1 234 ? -16.782 -1.829 24.088 1.00 93.12 234 ARG A O 1
ATOM 1871 N N . GLY A 1 235 ? -16.479 0.218 23.217 1.00 91.56 235 GLY A N 1
ATOM 1872 C CA . GLY A 1 235 ? -15.197 0.008 22.569 1.00 91.56 235 GLY A CA 1
ATOM 1873 C C . GLY A 1 235 ? -14.521 1.356 22.350 1.00 91.56 235 GLY A C 1
ATOM 1874 O O . GLY A 1 235 ? -15.145 2.405 22.499 1.00 91.56 235 GLY A O 1
ATOM 1875 N N . ARG A 1 236 ? -13.242 1.357 21.964 1.00 89.94 236 ARG A N 1
ATOM 1876 C CA . ARG A 1 236 ? -12.461 2.602 21.822 1.00 89.94 236 ARG A CA 1
ATOM 1877 C C . ARG A 1 236 ? -13.109 3.634 20.892 1.00 89.94 236 ARG A C 1
ATOM 1879 O O . ARG A 1 236 ? -12.917 4.829 21.085 1.00 89.94 236 ARG A O 1
ATOM 1886 N N . TYR A 1 237 ? -13.855 3.161 19.900 1.00 91.12 237 TYR A N 1
ATOM 1887 C CA . TYR A 1 237 ? -14.549 3.981 18.907 1.00 91.12 237 TYR A CA 1
ATOM 1888 C C . TYR A 1 237 ? -16.077 3.813 18.957 1.00 91.12 237 TYR A C 1
ATOM 1890 O O . TYR A 1 237 ? -16.759 4.222 18.024 1.00 91.12 237 TYR A O 1
ATOM 1898 N N . ASP A 1 238 ? -16.606 3.194 20.016 1.00 94.50 238 ASP A N 1
ATOM 1899 C CA . ASP A 1 238 ? -18.043 3.018 20.244 1.00 94.50 238 ASP A CA 1
ATOM 1900 C C . ASP A 1 238 ? -18.385 3.530 21.645 1.00 94.50 238 ASP A C 1
ATOM 1902 O O . ASP A 1 238 ? -18.114 2.864 22.650 1.00 94.50 238 ASP A O 1
ATOM 1906 N N . SER A 1 239 ? -18.944 4.736 21.702 1.00 95.38 239 SER A N 1
ATOM 1907 C CA . SER A 1 239 ? -19.338 5.405 22.936 1.00 95.38 239 SER A CA 1
ATOM 1908 C C . SER A 1 239 ? -20.771 5.924 22.870 1.00 95.38 239 SER A C 1
ATOM 1910 O O . SER A 1 239 ? -21.345 6.170 21.809 1.00 95.38 239 SER A O 1
ATOM 1912 N N . SER A 1 240 ? -21.365 6.102 24.046 1.00 94.81 240 SER A N 1
ATOM 1913 C CA . SER A 1 240 ? -22.653 6.755 24.232 1.00 94.81 240 SER A CA 1
ATOM 1914 C C . SER A 1 240 ? -22.498 7.914 25.205 1.00 94.81 240 SER A C 1
ATOM 1916 O O . SER A 1 240 ? -22.183 7.698 26.378 1.00 94.81 240 SER A O 1
ATOM 1918 N N . ALA A 1 241 ? -22.753 9.124 24.717 1.00 95.88 241 ALA A N 1
ATOM 1919 C CA . ALA A 1 241 ? -22.726 10.352 25.499 1.00 95.88 241 ALA A CA 1
ATOM 1920 C C . ALA A 1 241 ? -24.150 10.815 25.839 1.00 95.88 241 ALA A C 1
ATOM 1922 O O . ALA A 1 241 ? -25.068 10.706 25.023 1.00 95.88 241 ALA A O 1
ATOM 1923 N N . SER A 1 242 ? -24.344 11.335 27.047 1.00 95.56 242 SER A N 1
ATOM 1924 C CA . SER A 1 242 ? -25.620 11.879 27.511 1.00 95.56 242 SER A CA 1
ATOM 1925 C C . SER A 1 242 ? -25.387 12.993 28.522 1.00 95.56 242 SER A C 1
ATOM 1927 O O . SER A 1 242 ? -24.404 12.979 29.254 1.00 95.56 242 SER A O 1
ATOM 1929 N N . SER A 1 243 ? -26.336 13.921 28.634 1.00 97.25 243 SER A N 1
ATOM 1930 C CA . SER A 1 243 ? -26.460 14.764 29.828 1.00 97.25 243 SER A CA 1
ATOM 1931 C C . SER A 1 243 ? -26.517 13.889 31.089 1.00 97.25 243 SER A C 1
ATOM 1933 O O . SER A 1 243 ? -27.230 12.877 31.096 1.00 97.25 243 SER A O 1
ATOM 1935 N N . ILE A 1 244 ? -25.820 14.298 32.154 1.00 97.81 244 ILE A N 1
ATOM 1936 C CA . ILE A 1 244 ? -25.843 13.618 33.455 1.00 97.81 244 ILE A CA 1
ATOM 1937 C C . ILE A 1 244 ? -27.260 13.542 34.039 1.00 97.81 244 ILE A C 1
ATOM 1939 O O . ILE A 1 244 ? -27.646 12.514 34.589 1.00 97.81 244 ILE A O 1
ATOM 1943 N N . PHE A 1 245 ? -28.086 14.573 33.835 1.00 97.44 245 PHE A N 1
ATOM 1944 C CA . PHE A 1 245 ? -29.485 14.573 34.266 1.00 97.44 245 PHE A CA 1
ATOM 1945 C C . PHE A 1 245 ? -30.293 13.496 33.544 1.00 97.44 245 PHE A C 1
ATOM 1947 O O . PHE A 1 245 ? -30.977 12.705 34.187 1.00 97.44 245 PHE A O 1
ATOM 1954 N N . LEU A 1 246 ? -30.186 13.429 32.213 1.00 97.62 246 LEU A N 1
ATOM 1955 C CA . LEU A 1 246 ? -30.898 12.423 31.419 1.00 97.62 246 LEU A CA 1
ATOM 1956 C C . LEU A 1 246 ? -30.396 11.006 31.688 1.00 97.62 246 LEU A C 1
ATOM 1958 O O . LEU A 1 246 ? -31.191 10.066 31.680 1.00 97.62 246 LEU A O 1
ATOM 1962 N N . TYR A 1 247 ? -29.095 10.855 31.936 1.00 97.56 247 TYR A N 1
ATOM 1963 C CA . TYR A 1 247 ? -28.507 9.581 32.325 1.00 97.56 247 TYR A CA 1
ATOM 1964 C C . TYR A 1 247 ? -29.113 9.088 33.647 1.00 97.56 247 TYR A C 1
ATOM 1966 O O . TYR A 1 247 ? -29.637 7.976 33.701 1.00 97.56 247 TYR A O 1
ATOM 1974 N N . LEU A 1 248 ? -29.130 9.939 34.677 1.00 97.56 248 LEU A N 1
ATOM 1975 C CA . LEU A 1 248 ? -29.687 9.605 35.988 1.00 97.56 248 LEU A CA 1
ATOM 1976 C C . LEU A 1 248 ? -31.202 9.375 35.939 1.00 97.56 248 LEU A C 1
ATOM 1978 O O . LEU A 1 248 ? -31.681 8.388 36.486 1.00 97.56 248 LEU A O 1
ATOM 1982 N N . MET A 1 249 ? -31.961 10.219 35.235 1.00 97.25 249 MET A N 1
ATOM 1983 C CA . MET A 1 249 ? -33.407 10.029 35.056 1.00 97.25 249 MET A CA 1
ATOM 1984 C C . MET A 1 249 ? -33.718 8.679 34.406 1.00 97.25 249 MET A C 1
ATOM 1986 O O . MET A 1 249 ? -34.607 7.970 34.863 1.00 97.25 249 MET A O 1
ATOM 1990 N N . ARG A 1 250 ? -32.938 8.264 33.399 1.00 96.50 250 ARG A N 1
ATOM 1991 C CA . ARG A 1 250 ? -33.081 6.933 32.796 1.00 96.50 250 ARG A CA 1
ATOM 1992 C C . ARG A 1 250 ? -32.706 5.816 33.772 1.00 96.50 250 ARG A C 1
ATOM 1994 O O . ARG A 1 250 ? -33.411 4.814 33.826 1.00 96.50 250 ARG A O 1
ATOM 2001 N N . GLN A 1 251 ? -31.620 5.978 34.530 1.00 95.75 251 GLN A N 1
ATOM 2002 C CA . GLN A 1 251 ? -31.160 4.992 35.514 1.00 95.75 251 GLN A CA 1
ATOM 2003 C C . GLN A 1 251 ? -32.200 4.749 36.621 1.00 95.75 251 GLN A C 1
ATOM 2005 O O . GLN A 1 251 ? -32.416 3.603 37.004 1.00 95.75 251 GLN A O 1
ATOM 2010 N N . TYR A 1 252 ? -32.861 5.806 37.099 1.00 96.75 252 TYR A N 1
ATOM 2011 C CA . TYR A 1 252 ? -33.889 5.751 38.147 1.00 96.75 252 TYR A CA 1
ATOM 2012 C C . TYR A 1 252 ? -35.320 5.666 37.595 1.00 96.75 252 TYR A C 1
ATOM 2014 O O . TYR A 1 252 ? -36.275 5.849 38.340 1.00 96.75 252 TYR A O 1
ATOM 2022 N N . GLN A 1 253 ? -35.473 5.372 36.298 1.00 95.44 253 GLN A N 1
ATOM 2023 C CA . GLN A 1 253 ? -36.767 5.153 35.637 1.00 95.44 253 GLN A CA 1
ATOM 2024 C C . GLN A 1 253 ? -37.754 6.332 35.734 1.00 95.44 253 GLN A C 1
ATOM 2026 O O . GLN A 1 253 ? -38.965 6.140 35.693 1.00 95.44 253 GLN A O 1
ATOM 2031 N N . VAL A 1 254 ? -37.242 7.560 35.800 1.00 96.44 254 VAL A N 1
ATOM 2032 C CA . VAL A 1 254 ? -38.047 8.785 35.743 1.00 96.44 254 VAL A CA 1
ATOM 2033 C C . VAL A 1 254 ? -38.442 9.061 34.293 1.00 96.44 254 VAL A C 1
ATOM 2035 O O . VAL A 1 254 ? -37.582 9.239 33.423 1.00 96.44 254 VAL A O 1
ATOM 2038 N N . GLU A 1 255 ? -39.743 9.128 34.014 1.00 94.75 255 GLU A N 1
ATOM 2039 C CA . GLU A 1 255 ? -40.237 9.419 32.668 1.00 94.75 255 GLU A CA 1
ATOM 2040 C C . GLU A 1 255 ? -40.060 10.901 32.309 1.00 94.75 255 GLU A C 1
ATOM 2042 O O . GLU A 1 255 ? -40.685 11.799 32.875 1.00 94.75 255 GLU A O 1
ATOM 2047 N N . VAL A 1 256 ? -39.224 11.171 31.301 1.00 94.62 256 VAL A N 1
ATOM 2048 C CA . VAL A 1 256 ? -38.963 12.533 30.814 1.00 94.62 256 VAL A CA 1
ATOM 2049 C C . VAL A 1 256 ? -39.568 12.712 29.421 1.00 94.62 256 VAL A C 1
ATOM 2051 O O . VAL A 1 256 ? -39.105 12.070 28.472 1.00 94.62 256 VAL A O 1
ATOM 2054 N N . PRO A 1 257 ? -40.543 13.620 29.226 1.00 94.62 257 PRO A N 1
ATOM 2055 C CA . PRO A 1 257 ? -41.101 13.897 27.906 1.00 94.62 257 PRO A CA 1
ATOM 2056 C C . PRO A 1 257 ? -40.030 14.349 26.902 1.00 94.62 257 PRO A C 1
ATOM 2058 O O . PRO A 1 257 ? -39.149 15.137 27.247 1.00 94.62 257 PRO A O 1
ATOM 2061 N N . LEU A 1 258 ? -40.143 13.943 25.631 1.00 93.44 258 LEU A N 1
ATOM 2062 C CA . LEU A 1 258 ? -39.152 14.253 24.580 1.00 93.44 258 LEU A CA 1
ATOM 2063 C C . LEU A 1 258 ? -38.815 15.749 24.472 1.00 93.44 258 LEU A C 1
ATOM 2065 O O . LEU A 1 258 ? -37.655 16.125 24.321 1.00 93.44 258 LEU A O 1
ATOM 2069 N N . ARG A 1 259 ? -39.820 16.624 24.613 1.00 92.75 259 ARG A N 1
ATOM 2070 C CA . ARG A 1 259 ? -39.620 18.082 24.594 1.00 92.75 259 ARG A CA 1
ATOM 2071 C C . ARG A 1 259 ? -38.737 18.563 25.751 1.00 92.75 259 ARG A C 1
ATOM 2073 O O . ARG A 1 259 ? -37.951 19.491 25.577 1.00 92.75 259 ARG A O 1
ATOM 2080 N N . THR A 1 260 ? -38.868 17.940 26.918 1.00 93.19 260 THR A N 1
ATOM 2081 C CA . THR A 1 260 ? -38.054 18.230 28.101 1.00 93.19 260 THR A CA 1
ATOM 2082 C C . THR A 1 260 ? -36.647 17.662 27.943 1.00 93.19 260 THR A C 1
ATOM 2084 O O . THR A 1 260 ? -35.699 18.354 28.293 1.00 93.19 260 THR A O 1
ATOM 2087 N N . GLN A 1 261 ? -36.485 16.487 27.323 1.00 94.94 261 GLN A N 1
ATOM 2088 C CA . GLN A 1 261 ? -35.160 15.946 26.991 1.00 94.94 261 GLN A CA 1
ATOM 2089 C C . GLN A 1 261 ? -34.380 16.873 26.048 1.00 94.94 261 GLN A C 1
ATOM 2091 O O . GLN A 1 261 ? -33.233 17.216 26.332 1.00 94.94 261 GLN A O 1
ATOM 2096 N N . GLY A 1 262 ? -35.017 17.349 24.971 1.00 93.69 262 GLY A N 1
ATOM 2097 C CA . GLY A 1 262 ? -34.411 18.332 24.066 1.00 93.69 262 GLY A CA 1
ATOM 2098 C C . GLY A 1 262 ? -34.039 19.633 24.785 1.00 93.69 262 GLY A C 1
ATOM 2099 O O . GLY A 1 262 ? -32.941 20.154 24.609 1.00 93.69 262 GLY A O 1
ATOM 2100 N N . TRP A 1 263 ? -34.910 20.119 25.677 1.00 94.94 263 TRP A N 1
ATOM 2101 C CA . TRP A 1 263 ? -34.624 21.307 26.485 1.00 94.94 263 TRP A CA 1
ATOM 2102 C C . TRP A 1 263 ? -33.437 21.110 27.441 1.00 94.94 263 TRP A C 1
ATOM 2104 O O . TRP A 1 263 ? -32.618 22.019 27.573 1.00 94.94 263 TRP A O 1
ATOM 2114 N N . ILE A 1 264 ? -33.308 19.937 28.072 1.00 94.81 264 ILE A N 1
ATOM 2115 C CA . ILE A 1 264 ? -32.155 19.600 28.919 1.00 94.81 264 ILE A CA 1
ATOM 2116 C C . ILE A 1 264 ? -30.865 19.623 28.092 1.00 94.81 264 ILE A C 1
ATOM 2118 O O . ILE A 1 264 ? -29.911 20.286 28.488 1.00 94.81 264 ILE A O 1
ATOM 2122 N N . ASN A 1 265 ? -30.842 18.970 26.928 1.00 94.00 265 ASN A N 1
ATOM 2123 C CA . ASN A 1 265 ? -29.637 18.893 26.096 1.00 94.00 265 ASN A CA 1
ATOM 2124 C C . ASN A 1 265 ? -29.190 20.255 25.546 1.00 94.00 265 ASN A C 1
ATOM 2126 O O . ASN A 1 265 ? -27.999 20.540 25.493 1.00 94.00 265 ASN A O 1
ATOM 2130 N N . GLU A 1 266 ? -30.129 21.107 25.133 1.00 92.00 266 GLU A N 1
ATOM 2131 C CA . GLU A 1 266 ? -29.790 22.359 24.447 1.00 92.00 266 GLU A CA 1
ATOM 2132 C C . GLU A 1 266 ? -29.650 23.561 25.385 1.00 92.00 266 GLU A C 1
ATOM 2134 O O . GLU A 1 266 ? -28.964 24.534 25.053 1.00 92.00 266 GLU A O 1
ATOM 2139 N N . ARG A 1 267 ? -30.364 23.558 26.520 1.00 92.81 267 ARG A N 1
ATOM 2140 C CA . ARG A 1 267 ? -30.567 24.777 27.315 1.00 92.81 267 ARG A CA 1
ATOM 2141 C C . ARG A 1 267 ? -30.174 24.653 28.771 1.00 92.81 267 ARG A C 1
ATOM 2143 O O . ARG A 1 267 ? -29.718 25.656 29.310 1.00 92.81 267 ARG A O 1
ATOM 2150 N N . LEU A 1 268 ? -30.347 23.510 29.427 1.00 95.75 268 LEU A N 1
ATOM 2151 C CA . LEU A 1 268 ? -30.031 23.398 30.853 1.00 95.75 268 LEU A CA 1
ATOM 2152 C C . LEU A 1 268 ? -28.526 23.615 31.090 1.00 95.75 268 LEU A C 1
ATOM 2154 O O . LEU A 1 268 ? -27.697 23.011 30.418 1.00 95.75 268 LEU A O 1
ATOM 2158 N N . ALA A 1 269 ? -28.178 24.473 32.050 1.00 94.88 269 ALA A N 1
ATOM 2159 C CA . ALA A 1 269 ? -26.799 24.681 32.489 1.00 94.88 269 ALA A CA 1
ATOM 2160 C C . ALA A 1 269 ? -26.537 23.983 33.828 1.00 94.88 269 ALA A C 1
ATOM 2162 O O . ALA A 1 269 ? -25.571 23.241 33.951 1.00 94.88 269 ALA A O 1
ATOM 2163 N N . ASN A 1 270 ? -27.409 24.186 34.818 1.00 96.62 270 ASN A N 1
ATOM 2164 C CA . ASN A 1 270 ? -27.343 23.504 36.109 1.00 96.62 270 ASN A CA 1
ATOM 2165 C C . ASN A 1 270 ? -28.677 23.572 36.858 1.00 96.62 270 ASN A C 1
ATOM 2167 O O . ASN A 1 270 ? -29.546 24.390 36.539 1.00 96.62 270 ASN A O 1
ATOM 2171 N N . ALA A 1 271 ? -28.806 22.728 37.878 1.00 96.50 271 ALA A N 1
ATOM 2172 C CA . ALA A 1 271 ? -29.889 22.761 38.851 1.00 96.50 271 ALA A CA 1
ATOM 2173 C C . ALA A 1 271 ? -29.316 22.827 40.273 1.00 96.50 271 ALA A C 1
ATOM 2175 O O . ALA A 1 271 ? -28.362 22.130 40.609 1.00 96.50 271 ALA A O 1
ATOM 2176 N N . THR A 1 272 ? -29.902 23.674 41.110 1.00 96.38 272 THR A N 1
ATOM 2177 C CA . THR A 1 272 ? -29.608 23.779 42.537 1.00 96.38 272 THR A CA 1
ATOM 2178 C C . THR A 1 272 ? -30.622 22.950 43.314 1.00 96.38 272 THR A C 1
ATOM 2180 O O . THR A 1 272 ? -31.830 23.084 43.107 1.00 96.38 272 THR A O 1
ATOM 2183 N N . ILE A 1 273 ? -30.120 22.097 44.199 1.00 95.25 273 ILE A N 1
ATOM 2184 C CA . ILE A 1 273 ? -30.891 21.228 45.082 1.00 95.25 273 ILE A CA 1
ATOM 2185 C C . ILE A 1 273 ? -30.700 21.729 46.512 1.00 95.25 273 ILE A C 1
ATOM 2187 O O . ILE A 1 273 ? -29.574 21.963 46.958 1.00 95.25 273 ILE A O 1
ATOM 2191 N N . THR A 1 274 ? -31.803 21.944 47.221 1.00 91.31 274 THR A N 1
ATOM 2192 C CA . THR A 1 274 ? -31.816 22.438 48.604 1.00 91.31 274 THR A CA 1
ATOM 2193 C C . THR A 1 274 ? -32.997 21.802 49.325 1.00 91.31 274 THR A C 1
ATOM 2195 O O . THR A 1 274 ? -34.083 21.734 48.754 1.00 91.31 274 THR A O 1
ATOM 2198 N N . ASP A 1 275 ? -32.779 21.299 50.541 1.00 85.94 275 ASP A N 1
ATOM 2199 C CA . ASP A 1 275 ? -33.814 20.674 51.381 1.00 85.94 275 ASP A CA 1
ATOM 2200 C C . ASP A 1 275 ? -34.632 19.580 50.660 1.00 85.94 275 ASP A C 1
ATOM 2202 O O . ASP A 1 275 ? -35.856 19.498 50.780 1.00 85.94 275 ASP A O 1
ATOM 2206 N N . GLY A 1 276 ? -33.958 18.747 49.857 1.00 83.25 276 GLY A N 1
ATOM 2207 C CA . GLY A 1 276 ? -34.588 17.629 49.144 1.00 83.25 276 GLY A CA 1
ATOM 2208 C C . GLY A 1 276 ? -35.522 18.033 47.995 1.00 83.25 276 GLY A C 1
ATOM 2209 O O . GLY A 1 276 ? -36.383 17.243 47.609 1.00 83.25 276 GLY A O 1
ATOM 2210 N N . ARG A 1 277 ? -35.388 19.252 47.449 1.00 90.06 277 ARG A N 1
ATOM 2211 C CA . ARG A 1 277 ? -36.142 19.728 46.274 1.00 90.06 277 ARG A CA 1
ATOM 2212 C C . ARG A 1 277 ? -35.269 20.512 45.302 1.00 90.06 277 ARG A C 1
ATOM 2214 O O . ARG A 1 277 ? -34.250 21.092 45.685 1.00 90.06 277 ARG A O 1
ATOM 2221 N N . CYS A 1 278 ? -35.691 20.579 44.039 1.00 92.44 278 CYS A N 1
ATOM 2222 C CA . CYS A 1 278 ? -35.057 21.458 43.060 1.00 92.44 278 CYS A CA 1
ATOM 2223 C C . CYS A 1 278 ? -35.462 22.922 43.314 1.00 92.44 278 CYS A C 1
ATOM 2225 O O . CYS A 1 278 ? -36.588 23.330 43.034 1.00 92.44 278 CYS A O 1
ATOM 2227 N N . SER A 1 279 ? -34.543 23.727 43.853 1.00 90.75 279 SER A N 1
ATOM 2228 C CA . SER A 1 279 ? -34.820 25.103 44.288 1.00 90.75 279 SER A CA 1
ATOM 2229 C C . SER A 1 279 ? -34.604 26.140 43.184 1.00 90.75 279 SER A C 1
ATOM 2231 O O . SER A 1 279 ? -35.321 27.141 43.109 1.00 90.75 279 SER A O 1
ATOM 2233 N N . ARG A 1 280 ? -33.626 25.919 42.299 1.00 91.88 280 ARG A N 1
ATOM 2234 C CA . ARG A 1 280 ? -33.292 26.849 41.210 1.00 91.88 280 ARG A CA 1
ATOM 2235 C C . ARG A 1 280 ? -32.733 26.115 40.001 1.00 91.88 280 ARG A C 1
ATOM 2237 O O . ARG A 1 280 ? -32.036 25.122 40.135 1.00 91.88 280 ARG A O 1
ATOM 2244 N N . VAL A 1 281 ? -32.978 26.659 38.811 1.00 93.56 281 VAL A N 1
ATOM 2245 C CA . VAL A 1 281 ? -32.423 26.153 37.550 1.00 93.56 281 VAL A CA 1
ATOM 2246 C C . VAL A 1 281 ? -31.784 27.296 36.775 1.00 93.56 281 VAL A C 1
ATOM 2248 O O . VAL A 1 281 ? -32.385 28.363 36.629 1.00 93.56 281 VAL A O 1
ATOM 2251 N N . GLN A 1 282 ? -30.571 27.083 36.271 1.00 93.06 282 GLN A N 1
ATOM 2252 C CA . GLN A 1 282 ? -29.923 27.980 35.317 1.00 93.06 282 GLN A CA 1
ATOM 2253 C C . GLN A 1 282 ? -29.955 27.346 33.930 1.00 93.06 282 GLN A C 1
ATOM 2255 O O . GLN A 1 282 ? -29.657 26.164 33.766 1.00 93.06 282 GLN A O 1
ATOM 2260 N N . PHE A 1 283 ? -30.318 28.133 32.920 1.00 93.19 283 PHE A N 1
ATOM 2261 C CA . PHE A 1 283 ? -30.412 27.668 31.542 1.00 93.19 283 PHE A CA 1
ATOM 2262 C C . PHE A 1 283 ? -30.060 28.785 30.556 1.00 93.19 283 PHE A C 1
ATOM 2264 O O . PHE A 1 283 ? -30.204 29.974 30.845 1.00 93.19 283 PHE A O 1
ATOM 2271 N N . ARG A 1 284 ? -29.593 28.391 29.373 1.00 87.69 284 ARG A N 1
ATOM 2272 C CA . ARG A 1 284 ? -29.234 29.274 28.267 1.00 87.69 284 ARG A CA 1
ATOM 2273 C C . ARG A 1 284 ? -30.489 29.723 27.521 1.00 87.69 284 ARG A C 1
ATOM 2275 O O . ARG A 1 284 ? -31.347 28.918 27.154 1.00 87.69 284 ARG A O 1
ATOM 2282 N N . GLY A 1 285 ? -30.589 31.025 27.270 1.00 83.31 285 GLY A N 1
ATOM 2283 C CA . GLY A 1 285 ? -31.665 31.606 26.477 1.00 83.31 285 GLY A CA 1
ATOM 2284 C C . GLY A 1 285 ? -31.771 33.122 26.624 1.00 83.31 285 GLY A C 1
ATOM 2285 O O . GLY A 1 285 ? -31.159 33.739 27.489 1.00 83.31 285 GLY A O 1
ATOM 2286 N N . ASN A 1 286 ? -32.583 33.728 25.764 1.00 78.06 286 ASN A N 1
ATOM 2287 C CA . ASN A 1 286 ? -32.853 35.168 25.752 1.00 78.06 286 ASN A CA 1
ATOM 2288 C C . ASN A 1 286 ? -33.865 35.516 26.861 1.00 78.06 286 ASN A C 1
ATOM 2290 O O . ASN A 1 286 ? -34.575 34.626 27.325 1.00 78.06 286 ASN A O 1
ATOM 2294 N N . LYS A 1 287 ? -34.052 36.803 27.202 1.00 69.69 287 LYS A N 1
ATOM 2295 C CA . LYS A 1 287 ? -34.984 37.270 28.264 1.00 69.69 287 LYS A CA 1
ATOM 2296 C C . LYS A 1 287 ? -36.429 36.732 28.180 1.00 69.69 287 LYS A C 1
ATOM 2298 O O . LYS A 1 287 ? -37.130 36.734 29.182 1.00 69.69 287 LYS A O 1
ATOM 2303 N N . ARG A 1 288 ? -36.891 36.291 27.000 1.00 72.81 288 ARG A N 1
ATOM 2304 C CA . ARG A 1 288 ? -38.235 35.711 26.774 1.00 72.81 288 ARG A CA 1
ATOM 2305 C C . ARG A 1 288 ? -38.278 34.176 26.839 1.00 72.81 288 ARG A C 1
ATOM 2307 O O . ARG A 1 288 ? -39.344 33.589 26.663 1.00 72.81 288 ARG A O 1
ATOM 2314 N N . SER A 1 289 ? -37.137 33.519 27.033 1.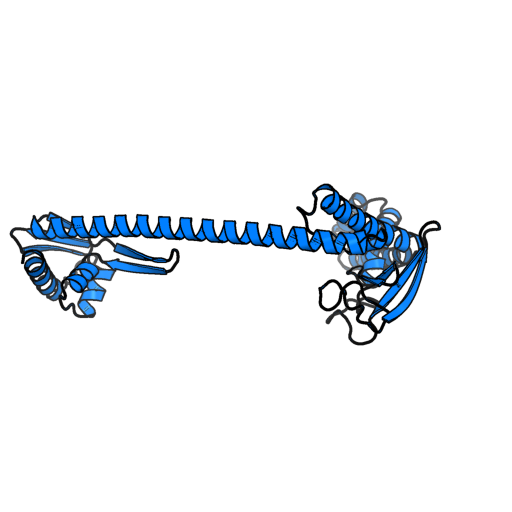00 77.56 289 SER A N 1
ATOM 2315 C CA . SER A 1 289 ? -37.048 32.059 27.081 1.00 77.56 289 SER A CA 1
ATOM 2316 C C . SER A 1 289 ? -37.672 31.548 28.368 1.00 77.56 289 SER A C 1
ATOM 2318 O O . SER A 1 289 ? -37.320 31.998 29.454 1.00 77.56 289 SER A O 1
ATOM 2320 N N . LYS A 1 290 ? -38.600 30.601 28.245 1.00 80.38 290 LYS A N 1
ATOM 2321 C CA . LYS A 1 290 ? -39.261 29.995 29.399 1.00 80.38 290 LYS A CA 1
ATOM 2322 C C . LYS A 1 290 ? -38.483 28.770 29.875 1.00 80.38 290 LYS A C 1
ATOM 2324 O O . LYS A 1 290 ? -38.002 27.984 29.055 1.00 80.38 290 LYS A O 1
ATOM 2329 N N . CYS A 1 291 ? -38.390 28.623 31.194 1.00 83.19 291 CYS A N 1
ATOM 2330 C CA . CYS A 1 291 ? -37.940 27.386 31.818 1.00 83.19 291 CYS A CA 1
ATOM 2331 C C . CYS A 1 291 ? -38.977 26.279 31.569 1.00 83.19 291 CYS A C 1
ATOM 2333 O O . CYS A 1 291 ? -40.175 26.561 31.463 1.00 83.19 291 CYS A O 1
ATOM 2335 N N . SER A 1 292 ? -38.532 25.028 31.467 1.00 86.00 292 SER A N 1
ATOM 2336 C CA . SER A 1 292 ? -39.437 23.883 31.375 1.00 86.00 292 SER A CA 1
ATOM 2337 C C . SER A 1 292 ? -40.062 23.616 32.747 1.00 86.00 292 SER A C 1
ATOM 2339 O O . SER A 1 292 ? -39.368 23.165 33.650 1.00 86.00 292 SER A O 1
ATOM 2341 N N . SER A 1 293 ? -41.369 23.842 32.917 1.00 84.19 293 SER A N 1
ATOM 2342 C CA . SER A 1 293 ? -42.062 23.495 34.172 1.00 84.19 293 SER A CA 1
ATOM 2343 C C . SER A 1 293 ? -41.973 21.997 34.467 1.00 84.19 293 SER A C 1
ATOM 2345 O O . SER A 1 293 ? -41.646 21.608 35.579 1.00 84.19 293 SER A O 1
ATOM 2347 N N . ARG A 1 294 ? -42.125 21.168 33.428 1.00 91.31 294 ARG A N 1
ATOM 2348 C CA . ARG A 1 294 ? -41.982 19.707 33.499 1.00 91.31 294 ARG A CA 1
ATOM 2349 C C . ARG A 1 294 ? -40.603 19.235 33.956 1.00 91.31 294 ARG A C 1
ATOM 2351 O O . ARG A 1 294 ? -40.484 18.108 34.403 1.00 91.31 294 ARG A O 1
ATOM 2358 N N . PHE A 1 295 ? -39.563 20.066 33.831 1.00 93.19 295 PHE A N 1
ATOM 2359 C CA . PHE A 1 295 ? -38.238 19.689 34.327 1.00 93.19 295 PHE A CA 1
ATOM 2360 C C . PHE A 1 295 ? -38.222 19.597 35.855 1.00 93.19 295 PHE A C 1
ATOM 2362 O O . PHE A 1 295 ? -37.630 18.665 36.382 1.00 93.19 295 PHE A O 1
ATOM 2369 N N . PHE A 1 296 ? -38.891 20.522 36.553 1.00 92.25 296 PHE A N 1
ATOM 2370 C CA . PHE A 1 296 ? -38.978 20.487 38.014 1.00 92.25 296 PHE A CA 1
ATOM 2371 C C . PHE A 1 296 ? -39.701 19.228 38.499 1.00 92.25 296 PHE A C 1
ATOM 2373 O O . PHE A 1 296 ? -39.194 18.573 39.400 1.00 92.25 296 PHE A O 1
ATOM 2380 N N . ASP A 1 297 ? -40.801 18.840 37.840 1.00 92.31 297 ASP A N 1
ATOM 2381 C CA . ASP A 1 297 ? -41.525 17.599 38.154 1.00 92.31 297 ASP A CA 1
ATOM 2382 C C . ASP A 1 297 ? -40.594 16.374 38.058 1.00 92.31 297 ASP A C 1
ATOM 2384 O O . ASP A 1 297 ? -40.461 15.620 39.020 1.00 92.31 297 ASP A O 1
ATOM 2388 N N . CYS A 1 298 ? -39.888 16.218 36.928 1.00 94.69 298 CYS A N 1
ATOM 2389 C CA . CYS A 1 298 ? -38.946 15.112 36.724 1.00 94.69 298 CYS A CA 1
ATOM 2390 C C . CYS A 1 298 ? -37.761 15.163 37.707 1.00 94.69 298 CYS A C 1
ATOM 2392 O O . CYS A 1 298 ? -37.268 14.127 38.144 1.00 94.69 298 CYS A O 1
ATOM 2394 N N . MET A 1 299 ? -37.268 16.357 38.049 1.00 95.31 299 MET A N 1
ATOM 2395 C CA . MET A 1 299 ? -36.172 16.511 39.008 1.00 95.31 299 MET A CA 1
ATOM 2396 C C . MET A 1 299 ? -36.584 16.139 40.425 1.00 95.31 299 MET A C 1
ATOM 2398 O O . MET A 1 299 ? -35.825 15.460 41.109 1.00 95.31 299 MET A O 1
ATOM 2402 N N . ASP A 1 300 ? -37.763 16.561 40.870 1.00 92.75 300 ASP A N 1
ATOM 2403 C CA . ASP A 1 300 ? -38.266 16.217 42.197 1.00 92.75 300 ASP A CA 1
ATOM 2404 C C . ASP A 1 300 ? -38.553 14.712 42.306 1.00 92.75 300 ASP A C 1
ATOM 2406 O O . ASP A 1 300 ? -38.321 14.120 43.359 1.00 92.75 300 ASP A O 1
ATOM 2410 N N . GLU A 1 301 ? -39.012 14.076 41.224 1.00 94.75 301 GLU A N 1
ATOM 2411 C CA . GLU A 1 301 ? -39.152 12.619 41.146 1.00 94.75 301 GLU A CA 1
ATOM 2412 C C . GLU A 1 301 ? -37.793 11.912 41.241 1.00 94.75 301 GLU A C 1
ATOM 2414 O O . GLU A 1 301 ? -37.634 11.002 42.053 1.00 94.75 301 GLU A O 1
ATOM 2419 N N . LEU A 1 302 ? -36.786 12.389 40.500 1.00 96.44 302 LEU A N 1
ATOM 2420 C CA . LEU A 1 302 ? -35.420 11.871 40.584 1.00 96.44 302 LEU A CA 1
ATOM 2421 C C . LEU A 1 302 ? -34.840 12.010 41.998 1.00 96.44 302 LEU A C 1
ATOM 2423 O O . LEU A 1 302 ? -34.273 11.053 42.516 1.00 96.44 302 LEU A O 1
ATOM 2427 N N . ILE A 1 303 ? -34.985 13.177 42.638 1.00 95.25 303 ILE A N 1
ATOM 2428 C CA . ILE A 1 303 ? -34.481 13.415 44.000 1.00 95.25 303 ILE A CA 1
ATOM 2429 C C . ILE A 1 303 ? -35.115 12.423 44.983 1.00 95.25 303 ILE A C 1
ATOM 2431 O O . ILE A 1 303 ? -34.403 11.828 45.791 1.00 95.25 303 ILE A O 1
ATOM 2435 N N . ARG A 1 304 ? -36.431 12.189 44.886 1.00 93.50 304 ARG A N 1
ATOM 2436 C CA . ARG A 1 304 ? -37.119 11.185 45.714 1.00 93.50 304 ARG A CA 1
ATOM 2437 C C . ARG A 1 304 ? -36.610 9.774 45.439 1.00 93.50 304 ARG A C 1
ATOM 2439 O O . ARG A 1 304 ? -36.376 9.040 46.389 1.00 93.50 304 ARG A O 1
ATOM 2446 N N . ALA A 1 305 ? -36.418 9.410 44.172 1.00 94.56 305 ALA A N 1
ATOM 2447 C CA . ALA A 1 305 ? -35.944 8.083 43.785 1.00 94.56 305 ALA A CA 1
ATOM 2448 C C . ALA A 1 305 ? -34.499 7.806 44.239 1.00 94.56 305 ALA A C 1
ATOM 2450 O O . ALA A 1 305 ? -34.169 6.674 44.564 1.00 94.56 305 ALA A O 1
ATOM 2451 N N . VAL A 1 306 ? -33.639 8.829 44.285 1.00 93.19 306 VAL A N 1
ATOM 2452 C CA . VAL A 1 306 ? -32.242 8.713 44.750 1.00 93.19 306 VAL A CA 1
ATOM 2453 C C . VAL A 1 306 ? -32.129 8.672 46.282 1.00 93.19 306 VAL A C 1
ATOM 2455 O O . VAL A 1 306 ? -31.129 8.170 46.809 1.00 93.19 306 VAL A O 1
ATOM 2458 N N . ALA A 1 307 ? -33.112 9.243 46.983 1.00 85.75 307 ALA A N 1
ATOM 2459 C CA . ALA A 1 307 ? -33.178 9.295 48.443 1.00 85.75 307 ALA A CA 1
ATOM 2460 C C . ALA A 1 307 ? -33.914 8.099 49.083 1.00 85.75 307 ALA A C 1
ATOM 2462 O O . ALA A 1 307 ? -33.825 7.940 50.301 1.00 85.75 307 ALA A O 1
ATOM 2463 N N . ALA A 1 308 ? -34.647 7.311 48.287 1.00 74.56 308 ALA A N 1
ATOM 2464 C CA . ALA A 1 308 ? -35.297 6.063 48.696 1.00 74.56 308 ALA A CA 1
ATOM 2465 C C . ALA A 1 308 ? -34.285 4.915 48.831 1.00 74.56 308 ALA A C 1
ATOM 2467 O O . ALA A 1 308 ? -34.474 4.096 49.758 1.00 74.56 308 ALA A O 1
#

Secondary structure (DSSP, 8-state):
-EESEETTEE-TT-----EEEEEEEE-SS-EEEEEEESSS-S-SS--STT-SSEEEEEETTEEEEEEEEHHHHHHHHHHHHHHHHHHSSHHHHHHHHHHHHHHTHHHHHHHHHHHHHHHHHHHHT-HHHHHHHHHHHHHHHHHHHHHHHHTTSSSPPPHHHHHHTT-HHHHHHHHHHHHHHHHHHHHHHHHHHHHHHHHHHHHHHHHHHHHHHHHHHHHHH-EEEE-PEEEEEEETTEEEEEEHHHHHHHHTT----HHHHHHHHHHEEEEEEETTEEEEEEE---TTPPP-HHHHHHHHHHHHHHH-

pLDDT: mean 94.76, std 4.25, range [69.69, 98.62]